Protein AF-A0A973TX68-F1 (afdb_monomer)

pLDDT: mean 76.94, std 16.81, range [34.56, 96.25]

Solvent-accessible surface area (backbone atoms only — not comparable to full-atom values): 10229 Å² total; per-residue (Å²): 100,70,61,62,31,68,53,89,69,69,95,48,69,72,58,54,52,56,21,46,56,41,14,56,56,36,42,77,72,71,40,61,68,47,32,47,49,31,21,48,56,23,49,78,66,71,42,65,46,57,64,20,24,42,49,36,21,73,63,14,55,87,31,50,88,48,46,70,61,36,53,55,43,54,73,47,87,83,63,31,48,41,25,19,48,14,42,24,51,28,71,65,47,57,66,57,32,55,54,28,50,55,55,44,41,76,55,46,24,72,50,76,73,52,57,58,54,45,63,72,42,47,80,74,38,59,88,48,45,68,63,50,49,47,60,58,73,40,94,62,77,63,52,52,74,62,88,71,100,59,61,68,68,51,40,53,52,35,29,54,51,50,52,52,51,44,47,73,71,73,44,82,83,72,70,81,77,76,82,79,83,127

Structure (mmCIF, N/CA/C/O backbone):
data_AF-A0A973TX68-F1
#
_entry.id   AF-A0A973TX68-F1
#
loop_
_atom_site.group_PDB
_atom_site.id
_atom_site.type_symbol
_atom_site.label_atom_id
_atom_site.label_alt_id
_atom_site.label_comp_id
_atom_site.label_asym_id
_atom_site.label_entity_id
_atom_site.label_seq_id
_atom_site.pdbx_PDB_ins_code
_atom_site.Cartn_x
_atom_site.Cartn_y
_atom_site.Cartn_z
_atom_site.occupancy
_atom_site.B_iso_or_equiv
_atom_site.auth_seq_id
_atom_site.auth_comp_id
_atom_site.auth_asym_id
_atom_site.auth_atom_id
_atom_site.pdbx_PDB_model_num
ATOM 1 N N . LEU A 1 1 ? 4.059 -6.526 -24.877 1.00 54.56 1 LEU A N 1
ATOM 2 C CA . LEU A 1 1 ? 3.862 -6.405 -23.410 1.00 54.56 1 LEU A CA 1
ATOM 3 C C . LEU A 1 1 ? 5.184 -6.531 -22.665 1.00 54.56 1 LEU A C 1
ATOM 5 O O . LEU A 1 1 ? 5.583 -5.553 -22.052 1.00 54.56 1 LEU A O 1
ATOM 9 N N . ARG A 1 2 ? 5.891 -7.667 -22.776 1.00 53.38 2 ARG A N 1
ATOM 10 C CA . ARG A 1 2 ? 7.243 -7.832 -22.212 1.00 53.38 2 ARG A CA 1
ATOM 11 C C . ARG A 1 2 ? 8.227 -6.770 -22.721 1.00 53.38 2 ARG A C 1
ATOM 13 O O . ARG A 1 2 ? 8.831 -6.100 -21.897 1.00 53.38 2 ARG A O 1
ATOM 20 N N . ASP A 1 3 ? 8.270 -6.522 -24.032 1.00 62.97 3 ASP A N 1
ATOM 21 C CA . ASP A 1 3 ? 9.142 -5.482 -24.602 1.00 62.97 3 ASP A CA 1
ATOM 22 C C . ASP A 1 3 ? 8.866 -4.103 -23.993 1.00 62.97 3 ASP A C 1
ATOM 24 O O . ASP A 1 3 ? 9.766 -3.528 -23.398 1.00 62.97 3 ASP A O 1
ATOM 28 N N . LEU A 1 4 ? 7.607 -3.647 -23.979 1.00 61.09 4 LEU A N 1
ATOM 29 C CA . LEU A 1 4 ? 7.215 -2.376 -23.348 1.00 61.09 4 LEU A CA 1
ATOM 30 C C . LEU A 1 4 ? 7.669 -2.266 -21.882 1.00 61.09 4 LEU A C 1
ATOM 32 O O . LEU A 1 4 ? 8.173 -1.225 -21.483 1.00 61.09 4 LEU A O 1
ATOM 36 N N . ALA A 1 5 ? 7.542 -3.328 -21.082 1.00 57.88 5 ALA A N 1
ATOM 37 C CA . ALA A 1 5 ? 7.978 -3.307 -19.684 1.00 57.88 5 ALA A CA 1
ATOM 38 C C . ALA A 1 5 ? 9.513 -3.279 -19.527 1.00 57.88 5 ALA A C 1
ATOM 40 O O . ALA A 1 5 ? 10.017 -2.716 -18.558 1.00 57.88 5 ALA A O 1
ATOM 41 N N . THR A 1 6 ? 10.264 -3.844 -20.477 1.00 56.56 6 THR A N 1
ATOM 42 C CA . THR A 1 6 ? 11.731 -4.000 -20.390 1.00 56.56 6 THR A CA 1
ATOM 43 C C . THR A 1 6 ? 12.549 -2.961 -21.155 1.00 56.56 6 THR A C 1
ATOM 45 O O . THR A 1 6 ? 13.738 -2.813 -20.879 1.00 56.56 6 THR A O 1
ATOM 48 N N . THR A 1 7 ? 11.961 -2.261 -22.124 1.00 58.91 7 THR A N 1
ATOM 49 C CA . THR A 1 7 ? 12.674 -1.254 -22.914 1.00 58.91 7 THR A CA 1
ATOM 50 C C . THR A 1 7 ? 12.833 0.020 -22.094 1.00 58.91 7 THR A C 1
ATOM 52 O O . THR A 1 7 ? 11.828 0.605 -21.704 1.00 58.91 7 THR A O 1
ATOM 55 N N . ALA A 1 8 ? 14.076 0.465 -21.876 1.00 54.19 8 ALA A N 1
ATOM 56 C CA . ALA A 1 8 ? 14.383 1.776 -21.308 1.00 54.19 8 ALA A CA 1
ATOM 57 C C . ALA A 1 8 ? 13.782 2.867 -22.207 1.00 54.19 8 ALA A C 1
ATOM 59 O O . ALA A 1 8 ? 14.350 3.243 -23.232 1.00 54.19 8 ALA A O 1
ATOM 60 N N . ALA A 1 9 ? 12.576 3.307 -21.873 1.00 52.66 9 ALA A N 1
ATOM 61 C CA . ALA A 1 9 ? 11.978 4.469 -22.493 1.00 52.66 9 ALA A CA 1
ATOM 62 C C . ALA A 1 9 ? 12.654 5.709 -21.912 1.00 52.66 9 ALA A C 1
ATOM 64 O O . ALA A 1 9 ? 12.890 5.764 -20.707 1.00 52.66 9 ALA A O 1
ATOM 65 N N . GLY A 1 10 ? 12.958 6.692 -22.761 1.00 54.78 10 GLY A N 1
ATOM 66 C CA . GLY A 1 10 ? 13.333 8.022 -22.280 1.00 54.78 10 GLY A CA 1
ATOM 67 C C . GLY A 1 10 ? 12.255 8.599 -21.356 1.00 54.78 10 GLY A C 1
ATOM 68 O O . GLY A 1 10 ? 11.146 8.066 -21.300 1.00 54.78 10 GLY A O 1
ATOM 69 N N . ASP A 1 11 ? 12.588 9.694 -20.670 1.00 56.50 11 ASP A N 1
ATOM 70 C CA . ASP A 1 11 ? 11.821 10.350 -19.590 1.00 56.50 11 ASP A CA 1
ATOM 71 C C . ASP A 1 11 ? 10.398 10.847 -19.951 1.00 56.50 11 ASP A C 1
ATOM 73 O O . ASP A 1 11 ? 9.852 11.725 -19.281 1.00 56.50 11 ASP A O 1
ATOM 77 N N . ASP A 1 12 ? 9.767 10.330 -21.006 1.00 67.88 12 ASP A N 1
ATOM 78 C CA . ASP A 1 12 ? 8.389 10.630 -21.365 1.00 67.88 12 ASP A CA 1
ATOM 79 C C . ASP A 1 12 ? 7.404 10.107 -20.291 1.00 67.88 12 ASP A C 1
ATOM 81 O O . ASP A 1 12 ? 7.239 8.889 -20.123 1.00 67.88 12 ASP A O 1
ATOM 85 N N . PRO A 1 13 ? 6.681 11.002 -19.586 1.00 62.56 13 PRO A N 1
ATOM 86 C CA . PRO A 1 13 ? 5.788 10.621 -18.493 1.00 62.56 13 PRO A CA 1
ATOM 87 C C . PRO A 1 13 ? 4.628 9.711 -18.914 1.00 62.56 13 PRO A C 1
ATOM 89 O O . PRO A 1 13 ? 4.132 8.937 -18.090 1.00 62.56 13 PRO A O 1
ATOM 92 N N . ALA A 1 14 ? 4.171 9.801 -20.169 1.00 70.19 14 ALA A N 1
ATOM 93 C CA . ALA A 1 14 ? 3.104 8.941 -20.683 1.00 70.19 14 ALA A CA 1
ATOM 94 C C . ALA A 1 14 ? 3.590 7.493 -20.844 1.00 70.19 14 ALA A C 1
ATOM 96 O O . ALA A 1 14 ? 2.863 6.546 -20.528 1.00 70.19 14 ALA A O 1
ATOM 97 N N . THR A 1 15 ? 4.845 7.324 -21.256 1.00 80.62 15 THR A N 1
ATOM 98 C CA . THR A 1 15 ? 5.459 6.008 -21.411 1.00 80.62 15 THR A CA 1
ATOM 99 C C . THR A 1 15 ? 5.694 5.322 -20.061 1.00 80.62 15 THR A C 1
ATOM 101 O O . THR A 1 15 ? 5.431 4.126 -19.944 1.00 80.62 15 THR A O 1
ATOM 104 N N . ILE A 1 16 ? 6.078 6.056 -19.010 1.00 78.88 16 ILE A N 1
ATOM 105 C CA . ILE A 1 16 ? 6.261 5.484 -17.659 1.00 78.88 16 ILE A CA 1
ATOM 106 C C . ILE A 1 16 ? 4.952 4.885 -17.121 1.00 78.88 16 ILE A C 1
ATOM 108 O O . ILE A 1 16 ? 4.941 3.746 -16.653 1.00 78.88 16 ILE A O 1
ATOM 112 N N . ARG A 1 17 ? 3.824 5.595 -17.256 1.00 81.62 17 ARG A N 1
ATOM 113 C CA . ARG A 1 17 ? 2.516 5.087 -16.810 1.00 81.62 17 ARG A CA 1
ATOM 114 C C . ARG A 1 17 ? 2.116 3.801 -17.538 1.00 81.62 17 ARG A C 1
ATOM 116 O O . ARG A 1 17 ? 1.716 2.829 -16.902 1.00 81.62 17 ARG A O 1
ATOM 123 N N . LEU A 1 18 ? 2.283 3.767 -18.862 1.00 84.94 18 LEU A N 1
ATOM 124 C CA . LEU A 1 18 ? 2.007 2.570 -19.664 1.00 84.94 18 LEU A CA 1
ATOM 125 C C . LEU A 1 18 ? 2.884 1.379 -19.249 1.00 84.94 18 LEU A C 1
ATOM 127 O O . LEU A 1 18 ? 2.423 0.236 -19.287 1.00 84.94 18 LEU A O 1
ATOM 131 N N . ARG A 1 19 ? 4.131 1.628 -18.830 1.00 83.75 19 ARG A N 1
ATOM 132 C CA . ARG A 1 19 ? 5.031 0.582 -18.321 1.00 83.75 19 ARG A CA 1
ATOM 133 C C . ARG A 1 19 ? 4.570 0.035 -16.977 1.00 83.75 19 ARG A C 1
ATOM 135 O O . ARG A 1 19 ? 4.579 -1.182 -16.818 1.00 83.75 19 ARG A O 1
ATOM 142 N N . LEU A 1 20 ? 4.115 0.885 -16.057 1.00 88.12 20 LEU A N 1
ATOM 143 C CA . LEU A 1 20 ? 3.557 0.444 -14.773 1.00 88.12 20 LEU A CA 1
ATOM 144 C C . LEU A 1 20 ? 2.289 -0.402 -14.971 1.00 88.12 20 LEU A C 1
ATOM 146 O O . LEU A 1 20 ? 2.160 -1.471 -14.373 1.00 88.12 20 LEU A O 1
ATOM 150 N N . ASP A 1 21 ? 1.396 -0.001 -15.877 1.00 89.06 21 ASP A N 1
ATOM 151 C CA . ASP A 1 21 ? 0.193 -0.782 -16.189 1.00 89.06 21 ASP A CA 1
ATOM 152 C C . ASP A 1 21 ? 0.532 -2.128 -16.851 1.00 89.06 21 ASP A C 1
ATOM 154 O O . ASP A 1 21 ? -0.009 -3.172 -16.475 1.00 89.06 21 ASP A O 1
ATOM 158 N N . ALA A 1 22 ? 1.483 -2.145 -17.791 1.00 87.81 22 ALA A N 1
ATOM 159 C CA . ALA A 1 22 ? 1.971 -3.384 -18.395 1.00 87.81 22 ALA A CA 1
ATOM 160 C C . ALA A 1 22 ? 2.646 -4.301 -17.360 1.00 87.81 22 ALA A C 1
ATOM 162 O O . ALA A 1 22 ? 2.424 -5.513 -17.372 1.00 87.81 22 ALA A O 1
ATOM 163 N N . ALA A 1 23 ? 3.428 -3.733 -16.442 1.00 90.44 23 ALA A N 1
ATOM 164 C CA . ALA A 1 23 ? 4.046 -4.454 -15.340 1.00 90.44 23 ALA A CA 1
ATOM 165 C C . ALA A 1 23 ? 3.004 -5.088 -14.409 1.00 90.44 23 ALA A C 1
ATOM 167 O O . ALA A 1 23 ? 3.127 -6.265 -14.083 1.00 90.44 23 ALA A O 1
ATOM 168 N N . ARG A 1 24 ? 1.928 -4.376 -14.050 1.00 91.81 24 ARG A N 1
ATOM 169 C CA . ARG A 1 24 ? 0.823 -4.942 -13.251 1.00 91.81 24 ARG A CA 1
ATOM 170 C C . ARG A 1 24 ? 0.201 -6.174 -13.922 1.00 91.81 24 ARG A C 1
ATOM 172 O O . ARG A 1 24 ? -0.126 -7.148 -13.245 1.00 91.81 24 ARG A O 1
ATOM 179 N N . LEU A 1 25 ? 0.052 -6.162 -15.248 1.00 91.69 25 LEU A N 1
ATOM 180 C CA . LEU A 1 25 ? -0.447 -7.323 -15.996 1.00 91.69 25 LEU A CA 1
ATOM 181 C C . LEU A 1 25 ? 0.543 -8.493 -15.983 1.00 91.69 25 LEU A C 1
ATOM 183 O O . LEU A 1 25 ? 0.129 -9.641 -15.840 1.00 91.69 25 LEU A O 1
ATOM 187 N N . LEU A 1 26 ? 1.839 -8.206 -16.109 1.00 89.69 26 LEU A N 1
ATOM 188 C CA . LEU A 1 26 ? 2.895 -9.218 -16.059 1.00 89.69 26 LEU A CA 1
ATOM 189 C C . LEU A 1 26 ? 3.028 -9.850 -14.668 1.00 89.69 26 LEU A C 1
ATOM 191 O O . LEU A 1 26 ? 3.171 -11.068 -14.580 1.00 89.69 26 LEU A O 1
ATOM 195 N N . LEU A 1 27 ? 2.857 -9.067 -13.600 1.00 92.56 27 LEU A N 1
ATOM 196 C CA . LEU A 1 27 ? 2.813 -9.578 -12.229 1.00 92.56 27 LEU A CA 1
ATOM 197 C C . LEU A 1 27 ? 1.698 -10.612 -12.050 1.00 92.56 27 LEU A C 1
ATOM 199 O O . LEU A 1 27 ? 1.925 -11.689 -11.508 1.00 92.56 27 LEU A O 1
ATOM 203 N N . ARG A 1 28 ? 0.498 -10.332 -12.579 1.00 90.75 28 ARG A N 1
ATOM 204 C CA . ARG A 1 28 ? -0.627 -11.287 -12.560 1.00 90.75 28 ARG A CA 1
ATOM 205 C C . ARG A 1 28 ? -0.345 -12.560 -13.360 1.00 90.75 28 ARG A C 1
ATOM 207 O O . ARG A 1 28 ? -0.938 -13.594 -13.078 1.00 90.75 28 ARG A O 1
ATOM 214 N N . ALA A 1 29 ? 0.544 -12.483 -14.347 1.00 89.62 29 ALA A N 1
ATOM 215 C CA . ALA A 1 29 ? 1.017 -13.629 -15.115 1.00 89.62 29 ALA A CA 1
ATOM 216 C C . ALA A 1 29 ? 2.198 -14.367 -14.445 1.00 89.62 29 ALA A C 1
ATOM 218 O O . ALA A 1 29 ? 2.686 -15.347 -15.004 1.00 89.62 29 ALA A O 1
ATOM 219 N N . GLY A 1 30 ? 2.648 -13.918 -13.266 1.00 89.75 30 GLY A N 1
ATOM 220 C CA . GLY A 1 30 ? 3.729 -14.527 -12.486 1.00 89.75 30 GLY A CA 1
ATOM 221 C C . GLY A 1 30 ? 5.135 -13.990 -12.781 1.00 89.75 30 GLY A C 1
ATOM 222 O O . GLY A 1 30 ? 6.102 -14.535 -12.259 1.00 89.75 30 GLY A O 1
ATOM 223 N N . ASP A 1 31 ? 5.278 -12.945 -13.604 1.00 91.38 31 ASP A N 1
ATOM 224 C CA . ASP A 1 31 ? 6.571 -12.293 -13.859 1.00 91.38 31 ASP A CA 1
ATOM 225 C C . ASP A 1 31 ? 6.816 -11.206 -12.807 1.00 91.38 31 ASP A C 1
ATOM 227 O O . ASP A 1 31 ? 6.072 -10.230 -12.725 1.00 91.38 31 ASP A O 1
ATOM 231 N N . VAL A 1 32 ? 7.856 -11.391 -11.998 1.00 92.00 32 VAL A N 1
ATOM 232 C CA . VAL A 1 32 ? 8.210 -10.495 -10.888 1.00 92.00 32 VAL A CA 1
ATOM 233 C C . VAL A 1 32 ? 9.306 -9.498 -11.282 1.00 92.00 32 VAL A C 1
ATOM 235 O O . VAL A 1 32 ? 9.319 -8.360 -10.810 1.00 92.00 32 VAL A O 1
ATOM 238 N N . ASP A 1 33 ? 10.184 -9.874 -12.212 1.00 90.38 33 ASP A N 1
ATOM 239 C CA . ASP A 1 33 ? 11.350 -9.072 -12.587 1.00 90.38 33 ASP A CA 1
ATOM 240 C C . ASP A 1 33 ? 10.974 -7.831 -13.399 1.00 90.38 33 ASP A C 1
ATOM 242 O O . ASP A 1 33 ? 11.632 -6.790 -13.301 1.00 90.38 33 ASP A O 1
ATOM 246 N N . ALA A 1 34 ? 9.955 -7.937 -14.255 1.00 88.62 34 ALA A N 1
ATOM 247 C CA . ALA A 1 34 ? 9.467 -6.799 -15.030 1.00 88.62 34 ALA A CA 1
ATOM 248 C C . ALA A 1 34 ? 8.798 -5.729 -14.136 1.00 88.62 34 ALA A C 1
ATOM 250 O O . ALA A 1 34 ? 9.150 -4.555 -14.275 1.00 88.62 34 ALA A O 1
ATOM 251 N N . PRO A 1 35 ? 7.912 -6.088 -13.185 1.00 92.44 35 PRO A N 1
ATOM 252 C CA . PRO A 1 35 ? 7.391 -5.159 -12.183 1.00 92.44 35 PRO A CA 1
ATOM 253 C C . PRO A 1 35 ? 8.437 -4.441 -11.343 1.00 92.44 35 PRO A C 1
ATOM 255 O O . PRO A 1 35 ? 8.362 -3.220 -11.219 1.00 92.44 35 PRO A O 1
ATOM 258 N N . VAL A 1 36 ? 9.425 -5.164 -10.805 1.00 93.69 36 VAL A N 1
ATOM 259 C CA . VAL A 1 36 ? 10.474 -4.551 -9.973 1.00 93.69 36 VAL A CA 1
ATOM 260 C C . VAL A 1 36 ? 11.259 -3.513 -10.772 1.00 93.69 36 VAL A C 1
ATOM 262 O O . VAL A 1 36 ? 11.509 -2.417 -10.275 1.00 93.69 36 VAL A O 1
ATOM 265 N N . ARG A 1 37 ? 11.597 -3.818 -12.031 1.00 90.44 37 ARG A N 1
ATOM 266 C CA . ARG A 1 37 ? 12.290 -2.872 -12.917 1.00 90.44 37 ARG A CA 1
ATOM 267 C C . ARG A 1 37 ? 11.440 -1.651 -13.254 1.00 90.44 37 ARG A C 1
ATOM 269 O O . ARG A 1 37 ? 11.931 -0.537 -13.156 1.00 90.44 37 ARG A O 1
ATOM 276 N N . ALA A 1 38 ? 10.169 -1.844 -13.602 1.00 90.25 38 ALA A N 1
ATOM 277 C CA . ALA A 1 38 ? 9.279 -0.727 -13.914 1.00 90.25 38 ALA A CA 1
ATOM 278 C C . ALA A 1 38 ? 9.071 0.204 -12.706 1.00 90.25 38 ALA A C 1
ATOM 280 O O . ALA A 1 38 ? 9.063 1.423 -12.868 1.00 90.25 38 ALA A O 1
ATOM 281 N N . ALA A 1 39 ? 8.941 -0.360 -11.501 1.00 92.00 39 ALA A N 1
ATOM 282 C CA . ALA A 1 39 ? 8.862 0.419 -10.270 1.00 92.00 39 ALA A CA 1
ATOM 283 C C . ALA A 1 39 ? 10.174 1.172 -9.991 1.00 92.00 39 ALA A C 1
ATOM 285 O O . ALA A 1 39 ? 10.125 2.351 -9.657 1.00 92.00 39 ALA A O 1
ATOM 286 N N . ALA A 1 40 ? 11.337 0.536 -10.180 1.00 91.12 40 ALA A N 1
ATOM 287 C CA . ALA A 1 40 ? 12.637 1.195 -10.035 1.00 91.12 40 ALA A CA 1
ATOM 288 C C . ALA A 1 40 ? 12.777 2.407 -10.970 1.00 91.12 40 ALA A C 1
ATOM 290 O O . ALA A 1 40 ? 13.073 3.499 -10.496 1.00 91.12 40 ALA A O 1
ATOM 291 N N . ASP A 1 41 ? 12.488 2.230 -12.264 1.00 88.44 41 ASP A N 1
ATOM 292 C CA . ASP A 1 41 ? 12.573 3.292 -13.277 1.00 88.44 41 ASP A CA 1
ATOM 293 C C . ASP A 1 41 ? 11.676 4.497 -12.910 1.00 88.44 41 ASP A C 1
ATOM 295 O O . ASP A 1 41 ? 12.063 5.661 -13.043 1.00 88.44 41 ASP A O 1
ATOM 299 N N . ALA A 1 42 ? 10.457 4.232 -12.429 1.00 89.25 42 ALA A N 1
ATOM 300 C CA . ALA A 1 42 ? 9.507 5.271 -12.034 1.00 89.25 42 ALA A CA 1
ATOM 301 C C . ALA A 1 42 ? 9.942 6.018 -10.756 1.00 89.25 42 ALA A C 1
ATOM 303 O O . ALA A 1 42 ? 9.839 7.245 -10.687 1.00 89.25 42 ALA A O 1
ATOM 304 N N . LEU A 1 43 ? 10.485 5.295 -9.769 1.00 88.75 43 LEU A N 1
ATOM 305 C CA . LEU A 1 43 ? 11.047 5.890 -8.553 1.00 88.75 43 LEU A CA 1
ATOM 306 C C . LEU A 1 43 ? 12.273 6.759 -8.869 1.00 88.75 43 LEU A C 1
ATOM 308 O O . LEU A 1 43 ? 12.332 7.902 -8.422 1.00 88.75 43 LEU A O 1
ATOM 312 N N . ASP A 1 44 ? 13.201 6.260 -9.690 1.00 88.62 44 ASP A N 1
ATOM 313 C CA . ASP A 1 44 ? 14.440 6.964 -10.056 1.00 88.62 44 ASP A CA 1
ATOM 314 C C . ASP A 1 44 ? 14.171 8.239 -10.879 1.00 88.62 44 ASP A C 1
ATOM 316 O O . ASP A 1 44 ? 14.910 9.217 -10.781 1.00 88.62 44 ASP A O 1
ATOM 320 N N . SER A 1 45 ? 13.083 8.264 -11.653 1.00 84.62 45 SER A N 1
ATOM 321 C CA . SER A 1 45 ? 12.653 9.447 -12.415 1.00 84.62 45 SER A CA 1
ATOM 322 C C . SER A 1 45 ? 11.769 10.418 -11.618 1.00 84.62 45 SER A C 1
ATOM 324 O O . SER A 1 45 ? 11.388 11.468 -12.144 1.00 84.62 45 SER A O 1
ATOM 326 N N . ALA A 1 46 ? 11.420 10.090 -10.366 1.00 85.50 46 ALA A N 1
ATOM 327 C CA . ALA A 1 46 ? 10.455 10.828 -9.546 1.00 85.50 46 ALA A CA 1
ATOM 328 C C . ALA A 1 46 ? 9.111 11.078 -10.273 1.00 85.50 46 ALA A C 1
ATOM 330 O O . ALA A 1 46 ? 8.481 12.137 -10.144 1.00 85.50 46 ALA A O 1
ATOM 331 N N . ARG A 1 47 ? 8.661 10.106 -11.079 1.00 83.56 47 ARG A N 1
ATOM 332 C CA . ARG A 1 47 ? 7.400 10.157 -11.837 1.00 83.56 47 ARG A CA 1
ATOM 333 C C . ARG A 1 47 ? 6.496 9.010 -11.431 1.00 83.56 47 ARG A C 1
ATOM 335 O O . ARG A 1 47 ? 6.939 7.876 -11.333 1.00 83.56 47 ARG A O 1
ATOM 342 N N . HIS A 1 48 ? 5.205 9.307 -11.255 1.00 86.12 48 HIS A N 1
ATOM 343 C CA . HIS A 1 48 ? 4.204 8.313 -10.836 1.00 86.12 48 HIS A CA 1
ATOM 344 C C . HIS A 1 48 ? 4.660 7.534 -9.588 1.00 86.12 48 HIS A C 1
ATOM 346 O O . HIS A 1 48 ? 4.475 6.324 -9.492 1.00 86.12 48 HIS A O 1
ATOM 352 N N . VAL A 1 49 ? 5.293 8.240 -8.640 1.00 88.56 49 VAL A N 1
ATOM 353 C CA . VAL A 1 49 ? 5.929 7.653 -7.448 1.00 88.56 49 VAL A CA 1
ATOM 354 C C . VAL A 1 49 ? 4.949 6.838 -6.603 1.00 88.56 49 VAL A C 1
ATOM 356 O O . VAL A 1 49 ? 5.313 5.777 -6.106 1.00 88.56 49 VAL A O 1
ATOM 359 N N . THR A 1 50 ? 3.691 7.275 -6.520 1.00 88.81 50 THR A N 1
ATOM 360 C CA . THR A 1 50 ? 2.602 6.565 -5.838 1.00 88.81 50 THR A CA 1
ATOM 361 C C . THR A 1 50 ? 2.312 5.221 -6.508 1.00 88.81 50 THR A C 1
ATOM 363 O O . THR A 1 50 ? 2.376 4.185 -5.851 1.00 88.81 50 THR A O 1
ATOM 366 N N . ASP A 1 51 ? 2.088 5.209 -7.829 1.00 90.38 51 ASP A N 1
ATOM 367 C CA . ASP A 1 51 ? 1.842 3.979 -8.597 1.00 90.38 51 ASP A CA 1
ATOM 368 C C . ASP A 1 51 ? 3.037 3.012 -8.528 1.00 90.38 51 ASP A C 1
ATOM 370 O O . ASP A 1 51 ? 2.862 1.792 -8.479 1.00 90.38 51 ASP A O 1
ATOM 374 N N . ALA A 1 52 ? 4.259 3.551 -8.525 1.00 92.19 52 ALA A N 1
ATOM 375 C CA . ALA A 1 52 ? 5.488 2.775 -8.420 1.00 92.19 52 ALA A CA 1
ATOM 376 C C . ALA A 1 52 ? 5.650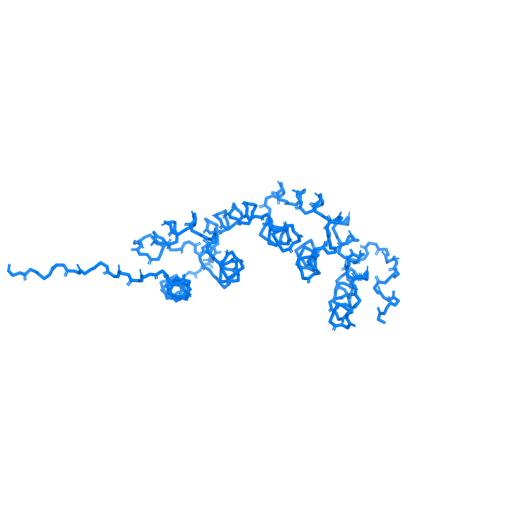 2.134 -7.033 1.00 92.19 52 ALA A C 1
ATOM 378 O O . ALA A 1 52 ? 5.992 0.953 -6.938 1.00 92.19 52 ALA A O 1
ATOM 379 N N . ALA A 1 53 ? 5.363 2.884 -5.965 1.00 93.56 53 ALA A N 1
ATOM 380 C CA . ALA A 1 53 ? 5.358 2.369 -4.601 1.00 93.56 53 ALA A CA 1
ATOM 381 C C . ALA A 1 53 ? 4.290 1.281 -4.422 1.00 93.56 53 ALA A C 1
ATOM 383 O O . ALA A 1 53 ? 4.596 0.194 -3.935 1.00 93.56 53 ALA A O 1
ATOM 384 N N . GLU A 1 54 ? 3.066 1.514 -4.899 1.00 93.12 54 GLU A N 1
ATOM 385 C CA . GLU A 1 54 ? 2.006 0.501 -4.888 1.00 93.12 54 GLU A CA 1
ATOM 386 C C . GLU A 1 54 ? 2.426 -0.774 -5.623 1.00 93.12 54 GLU A C 1
ATOM 388 O O . GLU A 1 54 ? 2.250 -1.875 -5.100 1.00 93.12 54 GLU A O 1
ATOM 393 N N . LEU A 1 55 ? 3.018 -0.643 -6.816 1.00 94.44 55 LEU A N 1
ATOM 394 C CA . LEU A 1 55 ? 3.510 -1.786 -7.582 1.00 94.44 55 LEU A CA 1
ATOM 395 C C . LEU A 1 55 ? 4.590 -2.560 -6.814 1.00 94.44 55 LEU A C 1
ATOM 397 O O . LEU A 1 55 ? 4.536 -3.788 -6.782 1.00 94.44 55 LEU A O 1
ATOM 401 N N . ALA A 1 56 ? 5.530 -1.869 -6.164 1.00 95.19 56 ALA A N 1
ATOM 402 C CA . ALA A 1 56 ? 6.538 -2.503 -5.316 1.00 95.19 56 ALA A CA 1
ATOM 403 C C . ALA A 1 56 ? 5.896 -3.274 -4.147 1.00 95.19 56 ALA A C 1
ATOM 405 O O . ALA A 1 56 ? 6.272 -4.413 -3.877 1.00 95.19 56 ALA A O 1
ATOM 406 N N . GLY A 1 57 ? 4.876 -2.697 -3.507 1.00 94.38 57 GLY A N 1
ATOM 407 C CA . GLY A 1 57 ? 4.109 -3.366 -2.457 1.00 94.38 57 GLY A CA 1
ATOM 408 C C . GLY A 1 57 ? 3.353 -4.603 -2.954 1.00 94.38 57 GLY A C 1
ATOM 409 O O . GLY A 1 57 ? 3.350 -5.623 -2.274 1.00 94.38 57 GLY A O 1
ATOM 410 N N . LEU A 1 58 ? 2.752 -4.541 -4.147 1.00 94.94 58 LEU A N 1
ATOM 411 C CA . LEU A 1 58 ? 2.058 -5.678 -4.770 1.00 94.94 58 LEU A CA 1
ATOM 412 C C . LEU A 1 58 ? 3.008 -6.819 -5.142 1.00 94.94 58 LEU A C 1
ATOM 414 O O . LEU A 1 58 ? 2.612 -7.982 -5.111 1.00 94.94 58 LEU A O 1
ATOM 418 N N . VAL A 1 59 ? 4.248 -6.494 -5.510 1.00 95.75 59 VAL A N 1
ATOM 419 C CA . VAL A 1 59 ? 5.298 -7.494 -5.720 1.00 95.75 59 VAL A CA 1
ATOM 420 C C . VAL A 1 59 ? 5.669 -8.183 -4.402 1.00 95.75 59 VAL A C 1
ATOM 422 O O . VAL A 1 59 ? 5.897 -9.394 -4.390 1.00 95.75 59 VAL A O 1
ATOM 425 N N . GLY A 1 60 ? 5.723 -7.432 -3.299 1.00 93.19 60 GLY A N 1
ATOM 426 C CA . GLY A 1 60 ? 6.056 -7.951 -1.973 1.00 93.19 60 GLY A CA 1
ATOM 427 C C . GLY A 1 60 ? 7.565 -8.184 -1.788 1.00 93.19 60 GLY A C 1
ATOM 428 O O . GLY A 1 60 ? 8.368 -7.429 -2.340 1.00 93.19 60 GLY A O 1
ATOM 429 N N . PRO A 1 61 ? 8.000 -9.222 -1.045 1.00 95.50 61 PRO A N 1
ATOM 430 C CA . PRO A 1 61 ? 9.407 -9.423 -0.672 1.00 95.50 61 PRO A CA 1
ATOM 431 C C . PRO A 1 61 ? 10.450 -9.341 -1.806 1.00 95.50 61 PRO A C 1
ATOM 433 O O . PRO A 1 61 ? 11.536 -8.808 -1.568 1.00 95.50 61 PRO A O 1
ATOM 436 N N . PRO A 1 62 ? 10.178 -9.788 -3.051 1.00 95.00 62 PRO A N 1
ATOM 437 C CA . PRO A 1 62 ? 11.121 -9.624 -4.162 1.00 95.00 62 PRO A CA 1
ATOM 438 C C . PRO A 1 62 ? 11.469 -8.165 -4.504 1.00 95.00 62 PRO A C 1
ATOM 440 O O . PRO A 1 62 ? 12.517 -7.911 -5.094 1.00 95.00 62 PRO A O 1
ATOM 443 N N . ALA A 1 63 ? 10.638 -7.195 -4.113 1.00 95.00 63 ALA A N 1
ATOM 444 C CA . ALA A 1 63 ? 10.908 -5.769 -4.281 1.00 95.00 63 ALA A CA 1
ATOM 445 C C . ALA A 1 63 ? 11.795 -5.172 -3.167 1.00 95.00 63 ALA A C 1
ATOM 447 O O . ALA A 1 63 ? 12.005 -3.960 -3.145 1.00 95.00 63 ALA A O 1
ATOM 448 N N . ALA A 1 64 ? 12.383 -5.992 -2.284 1.00 96.19 64 ALA A N 1
ATOM 449 C CA . ALA A 1 64 ? 13.329 -5.555 -1.248 1.00 96.19 64 ALA A CA 1
ATOM 450 C C . ALA A 1 64 ? 14.438 -4.592 -1.733 1.00 96.19 64 ALA A C 1
ATOM 452 O O . ALA A 1 64 ? 14.747 -3.645 -1.005 1.00 96.19 64 ALA A O 1
ATOM 453 N N . PRO A 1 65 ? 15.005 -4.724 -2.954 1.00 96.25 65 PRO A N 1
ATOM 454 C CA . PRO A 1 65 ? 15.987 -3.762 -3.464 1.00 96.25 65 PRO A CA 1
ATOM 455 C C . PRO A 1 65 ? 15.472 -2.316 -3.609 1.00 96.25 65 PRO A C 1
ATOM 457 O O . PRO A 1 65 ? 16.277 -1.393 -3.734 1.00 96.25 65 PRO A O 1
ATOM 460 N N . LEU A 1 66 ? 14.151 -2.098 -3.605 1.00 95.12 66 LEU A N 1
ATOM 461 C CA . LEU A 1 66 ? 13.525 -0.776 -3.723 1.00 95.12 66 LEU A CA 1
ATOM 462 C C . LEU A 1 66 ? 13.330 -0.077 -2.371 1.00 95.12 66 LEU A C 1
ATOM 464 O O . LEU A 1 66 ? 13.072 1.123 -2.348 1.00 95.12 66 LEU A O 1
ATOM 468 N N . VAL A 1 67 ? 13.499 -0.779 -1.245 1.00 95.12 67 VAL A N 1
ATOM 469 C CA . VAL A 1 67 ? 13.254 -0.235 0.105 1.00 95.12 67 VAL A CA 1
ATOM 470 C C . VAL A 1 67 ? 14.016 1.066 0.393 1.00 95.12 67 VAL A C 1
ATOM 472 O O . VAL A 1 67 ? 13.394 1.979 0.935 1.00 95.12 67 VAL A O 1
ATOM 475 N N . PRO A 1 68 ? 15.306 1.230 0.025 1.00 94.12 68 PRO A N 1
ATOM 476 C CA . PRO A 1 68 ? 15.998 2.504 0.229 1.00 94.12 68 PRO A CA 1
ATOM 477 C C . PRO A 1 68 ? 15.297 3.685 -0.460 1.00 94.12 68 PRO A C 1
ATOM 479 O O . PRO A 1 68 ? 15.072 4.708 0.178 1.00 94.12 68 PRO A O 1
ATOM 482 N N . ARG A 1 69 ? 14.850 3.503 -1.710 1.00 91.75 69 ARG A N 1
ATOM 483 C CA . ARG A 1 69 ? 14.114 4.522 -2.481 1.00 91.75 69 ARG A CA 1
ATOM 484 C C . ARG A 1 69 ? 12.759 4.833 -1.853 1.00 91.75 69 ARG A C 1
ATOM 486 O O . ARG A 1 69 ? 12.370 5.987 -1.737 1.00 91.75 69 ARG A O 1
ATOM 493 N N . LEU A 1 70 ? 12.044 3.803 -1.393 1.00 92.06 70 LEU A N 1
ATOM 494 C CA . LEU A 1 70 ? 10.771 3.987 -0.692 1.00 92.06 70 LEU A CA 1
ATOM 495 C C . LEU A 1 70 ? 10.953 4.778 0.613 1.00 92.06 70 LEU A C 1
ATOM 497 O O . LEU A 1 70 ? 10.099 5.587 0.957 1.00 92.06 70 LEU A O 1
ATOM 501 N N . ARG A 1 71 ? 12.070 4.589 1.329 1.00 92.31 71 ARG A N 1
ATOM 502 C CA . ARG A 1 71 ? 12.381 5.369 2.538 1.00 92.31 71 ARG A CA 1
ATOM 503 C C . ARG A 1 71 ? 12.708 6.827 2.231 1.00 92.31 71 ARG A C 1
ATOM 505 O O . ARG A 1 71 ? 12.334 7.688 3.019 1.00 92.31 71 ARG A O 1
ATOM 512 N N . GLU A 1 72 ? 13.356 7.111 1.106 1.00 89.75 72 GLU A N 1
ATOM 513 C CA . GLU A 1 72 ? 13.575 8.490 0.651 1.00 89.75 72 GLU A CA 1
ATOM 514 C C . GLU A 1 72 ? 12.242 9.205 0.394 1.00 89.75 72 GLU A C 1
ATOM 516 O O . GLU A 1 72 ? 12.069 10.340 0.830 1.00 89.75 72 GLU A O 1
ATOM 521 N N . LEU A 1 73 ? 11.255 8.513 -0.189 1.00 86.75 73 LEU A N 1
ATOM 522 C CA . LEU A 1 73 ? 9.909 9.069 -0.375 1.00 86.75 73 LEU A CA 1
ATOM 523 C C . LEU A 1 73 ? 9.196 9.399 0.942 1.00 86.75 73 LEU A C 1
ATOM 525 O O . LEU A 1 73 ? 8.421 10.348 0.988 1.00 86.75 73 LEU A O 1
ATOM 529 N N . LEU A 1 74 ? 9.452 8.660 2.028 1.00 86.31 74 LEU A N 1
ATOM 530 C CA . LEU 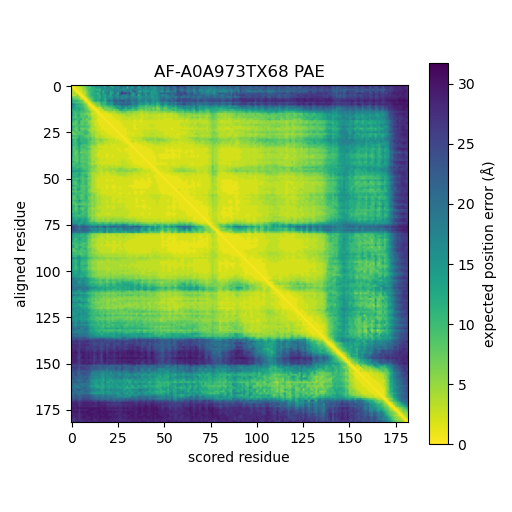A 1 74 ? 8.865 8.982 3.336 1.00 86.31 74 LEU A CA 1
ATOM 531 C C . LEU A 1 74 ? 9.350 10.328 3.890 1.00 86.31 74 LEU A C 1
ATOM 533 O O . LEU A 1 74 ? 8.646 10.946 4.689 1.00 86.31 74 LEU A O 1
ATOM 537 N N . ALA A 1 75 ? 10.542 10.775 3.488 1.00 80.56 75 ALA A N 1
ATOM 538 C CA . ALA A 1 75 ? 11.082 12.068 3.892 1.00 80.56 75 ALA A CA 1
ATOM 539 C C . ALA A 1 75 ? 10.448 13.238 3.119 1.00 80.56 75 ALA A C 1
ATOM 541 O O . ALA A 1 75 ? 10.463 14.366 3.613 1.00 80.56 75 ALA A O 1
ATOM 542 N N . ASP A 1 76 ? 9.873 12.981 1.940 1.00 71.50 76 ASP A N 1
ATOM 543 C CA . ASP A 1 76 ? 9.280 13.996 1.073 1.00 71.50 76 ASP A CA 1
ATOM 544 C C . ASP A 1 76 ? 7.754 14.036 1.297 1.00 71.50 76 ASP A C 1
ATOM 546 O O . ASP A 1 76 ? 6.989 13.204 0.813 1.00 71.50 76 ASP A O 1
ATOM 550 N N . HIS A 1 77 ? 7.313 14.975 2.139 1.00 60.03 77 HIS A N 1
ATOM 551 C CA . HIS A 1 77 ? 6.047 15.011 2.894 1.00 60.03 77 HIS A CA 1
ATOM 552 C C . HIS A 1 77 ? 4.704 14.951 2.121 1.00 60.03 77 HIS A C 1
ATOM 554 O O . HIS A 1 77 ? 3.655 15.197 2.721 1.00 60.03 77 HIS A O 1
ATOM 560 N N . HIS A 1 78 ? 4.681 14.653 0.823 1.00 60.03 78 HIS A N 1
ATOM 561 C CA . HIS A 1 78 ? 3.480 14.776 -0.007 1.00 60.03 78 HIS A CA 1
ATOM 562 C C . HIS A 1 78 ? 2.705 13.472 -0.249 1.00 60.03 78 HIS A C 1
ATOM 564 O O . HIS A 1 78 ? 1.493 13.554 -0.445 1.00 60.03 78 HIS A O 1
ATOM 570 N N . ASP A 1 79 ? 3.334 12.291 -0.189 1.00 64.69 79 ASP A N 1
ATOM 571 C CA . ASP A 1 79 ? 2.621 11.014 -0.391 1.00 64.69 79 ASP A CA 1
ATOM 572 C C . ASP A 1 79 ? 3.313 9.822 0.300 1.00 64.69 79 ASP A C 1
ATOM 574 O O . ASP A 1 79 ? 3.804 8.875 -0.315 1.00 64.69 79 ASP A O 1
ATOM 578 N N . THR A 1 80 ? 3.386 9.894 1.631 1.00 82.94 80 THR A N 1
ATOM 579 C CA . THR A 1 80 ? 4.113 8.927 2.472 1.00 82.94 80 THR A CA 1
ATOM 580 C C . THR A 1 80 ? 3.389 7.587 2.618 1.00 82.94 80 THR A C 1
ATOM 582 O O . THR A 1 80 ? 4.016 6.568 2.904 1.00 82.94 80 THR A O 1
ATOM 585 N N . HIS A 1 81 ? 2.068 7.552 2.409 1.00 89.06 81 HIS A N 1
ATOM 586 C CA . HIS A 1 81 ? 1.247 6.374 2.699 1.00 89.06 81 HIS A CA 1
ATOM 587 C C . HIS A 1 81 ? 1.521 5.201 1.755 1.00 89.06 81 HIS A C 1
ATOM 589 O O . HIS A 1 81 ? 1.757 4.094 2.237 1.00 89.06 81 HIS A O 1
ATOM 595 N N . ALA A 1 82 ? 1.560 5.433 0.440 1.00 90.00 82 ALA A N 1
ATOM 596 C CA . ALA A 1 82 ? 1.829 4.368 -0.528 1.00 90.00 82 ALA A CA 1
ATOM 597 C C . ALA A 1 82 ? 3.228 3.763 -0.326 1.00 90.00 82 ALA A C 1
ATOM 599 O O . ALA A 1 82 ? 3.387 2.543 -0.332 1.00 90.00 82 ALA A O 1
ATOM 600 N N . ALA A 1 83 ? 4.232 4.607 -0.066 1.00 92.44 83 ALA A N 1
ATOM 601 C CA . ALA A 1 83 ? 5.590 4.164 0.236 1.00 92.44 83 ALA A CA 1
ATOM 602 C C . ALA A 1 83 ? 5.662 3.365 1.547 1.00 92.44 83 ALA A C 1
ATOM 604 O O . ALA A 1 83 ? 6.298 2.313 1.592 1.00 92.44 83 ALA A O 1
ATOM 605 N N . ALA A 1 84 ? 4.975 3.814 2.599 1.00 94.00 84 ALA A N 1
ATOM 606 C CA . ALA A 1 84 ? 4.953 3.122 3.883 1.00 94.00 84 ALA A CA 1
ATOM 607 C C . ALA A 1 84 ? 4.238 1.765 3.806 1.00 94.00 84 ALA A C 1
ATOM 609 O O . ALA A 1 84 ? 4.728 0.776 4.352 1.00 94.00 84 ALA A O 1
ATOM 610 N N . LEU A 1 85 ? 3.114 1.698 3.085 1.00 93.19 85 LEU A N 1
ATOM 611 C CA . LEU A 1 85 ? 2.387 0.453 2.840 1.00 93.19 85 LEU A CA 1
ATOM 612 C C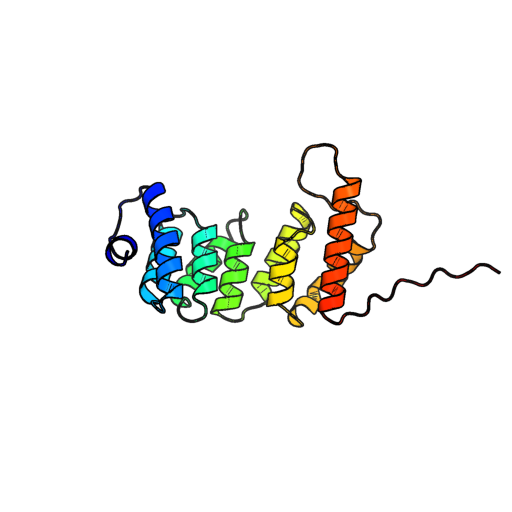 . LEU A 1 85 ? 3.225 -0.525 2.010 1.00 93.19 85 LEU A C 1
ATOM 614 O O . LEU A 1 85 ? 3.260 -1.719 2.304 1.00 93.19 85 LEU A O 1
ATOM 618 N N . ALA A 1 86 ? 3.939 -0.021 1.003 1.00 94.69 86 ALA A N 1
ATOM 619 C CA . ALA A 1 86 ? 4.862 -0.823 0.215 1.00 94.69 86 ALA A CA 1
ATOM 620 C C . ALA A 1 86 ? 5.997 -1.388 1.076 1.00 94.69 86 ALA A C 1
ATOM 622 O O . ALA A 1 86 ? 6.255 -2.585 1.018 1.00 94.69 86 ALA A O 1
ATOM 623 N N . ILE A 1 87 ? 6.625 -0.566 1.924 1.00 95.19 87 ILE A N 1
ATOM 624 C CA . ILE A 1 87 ? 7.658 -1.025 2.864 1.00 95.19 87 ILE A CA 1
ATOM 625 C C . ILE A 1 87 ? 7.102 -2.127 3.769 1.00 95.19 87 ILE A C 1
ATOM 627 O O . ILE A 1 87 ? 7.718 -3.184 3.859 1.00 95.19 87 ILE A O 1
ATOM 631 N N . HIS A 1 88 ? 5.915 -1.941 4.352 1.00 95.56 88 HIS A N 1
ATOM 632 C CA . HIS A 1 88 ? 5.280 -2.963 5.183 1.00 95.56 88 HIS A CA 1
ATOM 633 C C . HIS A 1 88 ? 5.063 -4.284 4.425 1.00 95.56 88 HIS A C 1
ATOM 635 O O . HIS A 1 88 ? 5.442 -5.342 4.917 1.00 95.56 88 HIS A O 1
ATOM 641 N N . ARG A 1 89 ? 4.541 -4.248 3.192 1.00 95.00 89 ARG A N 1
ATOM 642 C CA . ARG A 1 89 ? 4.335 -5.461 2.374 1.00 95.00 89 ARG A CA 1
ATOM 643 C C . ARG A 1 89 ? 5.641 -6.144 1.952 1.00 95.00 89 ARG A C 1
ATOM 645 O O . ARG A 1 89 ? 5.670 -7.358 1.757 1.00 95.00 89 ARG A O 1
ATOM 652 N N . VAL A 1 90 ? 6.716 -5.376 1.783 1.00 96.00 90 VAL A N 1
ATOM 653 C CA . VAL A 1 90 ? 8.021 -5.879 1.329 1.00 96.00 90 VAL A CA 1
ATOM 654 C C . VAL A 1 90 ? 8.851 -6.436 2.487 1.00 96.00 90 VAL A C 1
ATOM 656 O O . VAL A 1 90 ? 9.500 -7.469 2.325 1.00 96.00 90 VAL A O 1
ATOM 659 N N . THR A 1 91 ? 8.857 -5.764 3.641 1.00 94.94 91 THR A N 1
ATOM 660 C CA . THR A 1 91 ? 9.762 -6.073 4.763 1.00 94.94 91 THR A CA 1
ATOM 661 C C . THR A 1 91 ? 9.053 -6.542 6.029 1.00 94.94 91 THR A C 1
ATOM 663 O O . THR A 1 91 ? 9.708 -7.077 6.921 1.00 94.94 91 THR A O 1
ATOM 666 N N . GLY A 1 92 ? 7.737 -6.353 6.127 1.00 92.69 92 GLY A N 1
ATOM 667 C CA . GLY A 1 92 ? 6.966 -6.553 7.354 1.00 92.69 92 GLY A CA 1
ATOM 668 C C . GLY A 1 92 ? 7.108 -5.412 8.366 1.00 92.69 92 GLY A C 1
ATOM 669 O O . GLY A 1 92 ? 6.550 -5.497 9.452 1.00 92.69 92 GLY A O 1
ATOM 670 N N . GLU A 1 93 ? 7.841 -4.336 8.059 1.00 93.31 93 GLU A N 1
ATOM 671 C CA . GLU A 1 93 ? 8.008 -3.214 8.989 1.00 93.31 93 GLU A CA 1
ATOM 672 C C . GLU A 1 93 ? 6.704 -2.421 9.154 1.00 93.31 93 GLU A C 1
ATOM 674 O O . GLU A 1 93 ? 6.234 -1.749 8.239 1.00 93.31 93 GLU A O 1
ATOM 679 N N . THR A 1 94 ? 6.135 -2.462 10.353 1.00 92.19 94 THR A N 1
ATOM 680 C CA . THR A 1 94 ? 4.846 -1.838 10.686 1.00 92.19 94 THR A CA 1
ATOM 681 C C . THR A 1 94 ? 4.958 -0.347 10.993 1.00 92.19 94 THR A C 1
ATOM 683 O O . THR A 1 94 ? 4.079 0.441 10.646 1.00 92.19 94 THR A O 1
ATOM 686 N N . GLN A 1 95 ? 6.046 0.062 11.652 1.00 91.94 95 GLN A N 1
ATOM 687 C CA . GLN A 1 95 ? 6.188 1.414 12.200 1.00 91.94 95 GLN A CA 1
ATOM 688 C C . GLN A 1 95 ? 6.045 2.528 11.143 1.00 91.94 95 GLN A C 1
ATOM 690 O O . GLN A 1 95 ? 5.281 3.462 11.395 1.00 91.94 95 GLN A O 1
ATOM 695 N N . PRO A 1 96 ? 6.669 2.436 9.948 1.00 91.88 96 PRO A N 1
ATOM 696 C CA . PRO A 1 96 ? 6.488 3.453 8.912 1.00 91.88 96 PRO A CA 1
ATOM 697 C C . PRO A 1 96 ? 5.024 3.615 8.483 1.00 91.88 96 PRO A C 1
ATOM 699 O O . PRO A 1 96 ? 4.570 4.732 8.238 1.00 91.88 96 PRO A O 1
ATOM 702 N N . LEU A 1 97 ? 4.270 2.510 8.417 1.00 91.94 97 LEU A N 1
ATOM 703 C CA . LEU A 1 97 ? 2.857 2.526 8.044 1.00 91.94 97 LEU A CA 1
ATOM 704 C C . LEU A 1 97 ? 1.992 3.154 9.140 1.00 91.94 97 LEU A C 1
ATOM 706 O O . LEU A 1 97 ? 1.123 3.964 8.824 1.00 91.94 97 LEU A O 1
ATOM 710 N N . LEU A 1 98 ? 2.259 2.862 10.416 1.00 91.00 98 LEU A N 1
ATOM 711 C CA . LEU A 1 98 ? 1.566 3.512 11.536 1.00 91.00 98 LEU A CA 1
ATOM 712 C C . LEU A 1 98 ? 1.747 5.035 11.505 1.00 91.00 98 LEU A C 1
ATOM 714 O O . LEU A 1 98 ? 0.774 5.778 11.647 1.00 91.00 98 LEU A O 1
ATOM 718 N N . ASP A 1 99 ? 2.976 5.500 11.284 1.00 89.94 99 ASP A N 1
ATOM 719 C CA . ASP A 1 99 ? 3.287 6.930 11.260 1.00 89.94 99 ASP A CA 1
ATOM 720 C C . ASP A 1 99 ? 2.639 7.630 10.054 1.00 89.94 99 ASP A C 1
ATOM 722 O O . ASP A 1 99 ? 2.031 8.695 10.209 1.00 89.94 99 ASP A O 1
ATOM 726 N N . ALA A 1 100 ? 2.663 6.997 8.876 1.00 89.25 100 ALA A N 1
ATOM 727 C CA . ALA A 1 100 ? 1.987 7.512 7.687 1.00 89.25 100 ALA A CA 1
ATOM 728 C C . ALA A 1 100 ? 0.456 7.564 7.855 1.00 89.25 100 ALA A C 1
ATOM 730 O O . ALA A 1 100 ? -0.179 8.542 7.454 1.00 89.25 100 ALA A O 1
ATOM 731 N N . VAL A 1 101 ? -0.152 6.552 8.490 1.00 88.12 101 VAL A N 1
ATOM 732 C CA . VAL A 1 101 ? -1.595 6.543 8.787 1.00 88.12 101 VAL A CA 1
ATOM 733 C C . VAL A 1 101 ? -1.956 7.684 9.741 1.00 88.12 101 VAL A C 1
ATOM 735 O O . VAL A 1 101 ? -2.893 8.427 9.448 1.00 88.12 101 VAL A O 1
ATOM 738 N N . ARG A 1 102 ? -1.204 7.894 10.832 1.00 86.19 102 ARG A N 1
ATOM 739 C CA . ARG A 1 102 ? -1.442 9.020 11.760 1.00 86.19 102 ARG A CA 1
ATOM 740 C C . ARG A 1 102 ? -1.350 10.371 11.060 1.00 86.19 102 ARG A C 1
ATOM 742 O O . ARG A 1 102 ? -2.231 11.215 11.229 1.00 86.19 102 ARG A O 1
ATOM 749 N N . GLN A 1 103 ? -0.309 10.568 10.253 1.00 83.81 103 GLN A N 1
ATOM 750 C CA . GLN A 1 103 ? -0.119 11.804 9.498 1.00 83.81 103 GLN A CA 1
ATOM 751 C C . GLN A 1 103 ? -1.297 12.061 8.549 1.00 83.81 103 GLN A C 1
ATOM 753 O O . GLN A 1 103 ? -1.859 13.159 8.533 1.00 83.81 103 GLN A O 1
ATOM 758 N N . ARG A 1 104 ? -1.704 11.043 7.783 1.00 82.31 104 ARG A N 1
ATOM 759 C CA . ARG A 1 104 ? -2.767 11.168 6.783 1.00 82.31 104 ARG A CA 1
ATOM 760 C C . ARG A 1 104 ? -4.150 11.342 7.410 1.00 82.31 104 ARG A C 1
ATOM 762 O O . ARG A 1 104 ? -4.932 12.146 6.902 1.00 82.31 104 ARG A O 1
ATOM 769 N N . LEU A 1 105 ? -4.426 10.683 8.540 1.00 78.88 105 LEU A N 1
ATOM 770 C CA . LEU A 1 105 ? -5.635 10.910 9.344 1.00 78.88 105 LEU A CA 1
ATOM 771 C C . LEU A 1 105 ? -5.761 12.374 9.773 1.00 78.88 105 LEU A C 1
ATOM 773 O O . LEU A 1 105 ? -6.844 12.946 9.677 1.00 78.88 105 LEU A O 1
ATOM 777 N N . GLY A 1 106 ? -4.657 12.999 10.194 1.00 74.12 106 GLY A N 1
ATOM 778 C CA . GLY A 1 106 ? -4.651 14.404 10.606 1.00 74.12 106 GLY A CA 1
ATOM 779 C C . GLY A 1 106 ? -4.947 15.398 9.476 1.00 74.12 106 GLY A C 1
ATOM 780 O O . GLY A 1 106 ? -5.403 16.509 9.753 1.00 74.12 106 GLY A O 1
ATOM 781 N N . TRP A 1 107 ? -4.700 15.018 8.218 1.00 73.12 107 TRP A N 1
ATOM 782 C CA . TRP A 1 107 ? -4.832 15.915 7.066 1.00 73.12 107 TRP A CA 1
ATOM 783 C C . TRP A 1 107 ? -6.097 15.688 6.234 1.00 73.12 107 TRP A C 1
ATOM 785 O O . TRP A 1 107 ? -6.734 16.655 5.817 1.00 73.12 107 TRP A O 1
ATOM 795 N N . VAL A 1 108 ? -6.456 14.426 5.988 1.00 70.31 108 VAL A N 1
ATOM 796 C CA . VAL A 1 108 ? -7.543 14.042 5.068 1.00 70.31 108 VAL A CA 1
ATOM 797 C C . VAL A 1 108 ? -8.730 13.413 5.809 1.00 70.31 108 VAL A C 1
ATOM 799 O O . VAL A 1 108 ? -9.815 13.316 5.242 1.00 70.31 108 VAL A O 1
ATOM 802 N N . GLY A 1 109 ? -8.553 13.019 7.075 1.00 70.62 109 GLY A N 1
ATOM 803 C CA . GLY A 1 109 ? -9.576 12.337 7.866 1.00 70.62 109 GLY A CA 1
ATOM 804 C C . GLY A 1 109 ? -9.698 10.841 7.556 1.00 70.62 109 GLY A C 1
ATOM 805 O O . GLY A 1 109 ? -8.853 10.245 6.879 1.00 70.62 109 GLY A O 1
ATOM 806 N N . ALA A 1 110 ? -10.754 10.222 8.090 1.00 71.00 110 ALA A N 1
ATOM 807 C CA . ALA A 1 110 ? -11.078 8.824 7.823 1.00 71.00 110 ALA A CA 1
ATOM 808 C C . ALA A 1 110 ? -11.655 8.675 6.405 1.00 71.00 110 ALA A C 1
ATOM 810 O O . ALA A 1 110 ? -12.473 9.476 5.973 1.00 71.00 110 ALA A O 1
ATOM 811 N N . GLY A 1 111 ? -11.226 7.652 5.664 1.00 72.00 111 GLY A N 1
ATOM 812 C CA . GLY A 1 111 ? -11.714 7.384 4.310 1.00 72.00 111 GLY A CA 1
ATOM 813 C C . GLY A 1 111 ? -11.403 5.957 3.867 1.00 72.00 111 GLY A C 1
ATOM 814 O O . GLY A 1 111 ? -10.828 5.179 4.624 1.00 72.00 111 GLY A O 1
ATOM 815 N N . THR A 1 112 ? -11.743 5.598 2.626 1.00 74.31 112 THR A N 1
ATOM 816 C CA . THR A 1 112 ? -11.571 4.223 2.105 1.00 74.31 112 THR A CA 1
ATOM 817 C C . THR A 1 112 ? -10.127 3.712 2.197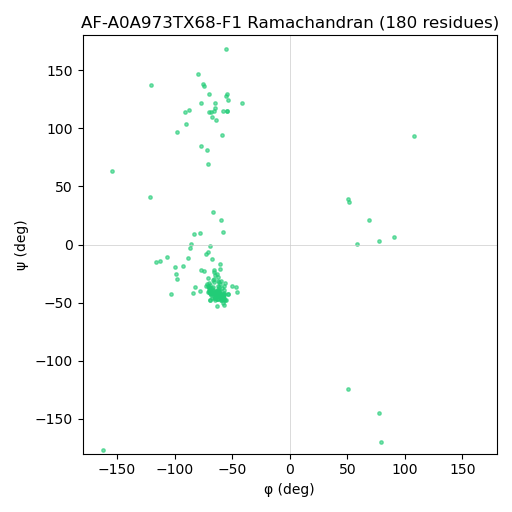 1.00 74.31 112 THR A C 1
ATOM 819 O O . THR A 1 112 ? -9.908 2.533 2.459 1.00 74.31 112 THR A O 1
ATOM 822 N N . TRP A 1 113 ? -9.141 4.602 2.058 1.00 79.75 113 TRP A N 1
ATOM 823 C CA . TRP A 1 113 ? -7.712 4.288 2.186 1.00 79.75 113 TRP A CA 1
ATOM 824 C C . TRP A 1 113 ? -7.334 3.725 3.571 1.00 79.75 113 TRP A C 1
ATOM 826 O O . TRP A 1 113 ? -6.414 2.912 3.700 1.00 79.75 113 TRP A O 1
ATOM 836 N N . LEU A 1 114 ? -8.047 4.149 4.620 1.00 82.62 114 LEU A N 1
ATOM 837 C CA . LEU A 1 114 ? -7.800 3.715 5.990 1.00 82.62 114 LEU A CA 1
ATOM 838 C C . LEU A 1 114 ? -8.196 2.249 6.160 1.00 82.62 114 LEU A C 1
ATOM 840 O O . LEU A 1 114 ? -7.484 1.501 6.815 1.00 82.62 114 LEU A O 1
ATOM 844 N N . VAL A 1 115 ? -9.288 1.826 5.519 1.00 81.81 115 VAL A N 1
ATOM 845 C CA . VAL A 1 115 ? -9.786 0.445 5.582 1.00 81.81 115 VAL A CA 1
ATOM 846 C C . VAL A 1 115 ? -8.734 -0.541 5.081 1.00 81.81 115 VAL A C 1
ATOM 848 O O . VAL A 1 115 ? -8.477 -1.545 5.738 1.00 81.81 115 VAL A O 1
ATOM 851 N N . GLU A 1 116 ? -8.107 -0.246 3.940 1.00 83.56 116 GLU A N 1
ATOM 852 C CA . GLU A 1 116 ? -7.021 -1.071 3.403 1.00 83.56 116 GLU A CA 1
ATOM 853 C C . GLU A 1 116 ? -5.854 -1.146 4.391 1.00 83.56 116 GLU A C 1
ATOM 855 O O . GLU A 1 116 ? -5.393 -2.231 4.726 1.00 83.56 116 GLU A O 1
ATOM 860 N N . SER A 1 117 ? -5.436 0.003 4.922 1.00 85.94 117 SER A N 1
ATOM 861 C CA . SER A 1 117 ? -4.309 0.087 5.859 1.00 85.94 117 SER A CA 1
ATOM 862 C C . SER A 1 117 ? -4.556 -0.707 7.140 1.00 85.94 117 SER A C 1
ATOM 864 O O . SER A 1 117 ? -3.666 -1.398 7.622 1.00 85.94 117 SER A O 1
ATOM 866 N N . LEU A 1 118 ? -5.765 -0.615 7.696 1.00 87.06 118 LEU A N 1
ATOM 867 C CA . LEU A 1 118 ? -6.132 -1.318 8.920 1.00 87.06 118 LEU A CA 1
ATOM 868 C C . LEU A 1 118 ? -6.260 -2.826 8.705 1.00 87.06 118 LEU A C 1
ATOM 870 O O . LEU A 1 118 ? -5.879 -3.589 9.588 1.00 87.06 118 LEU A O 1
ATOM 874 N N . ARG A 1 119 ? -6.748 -3.266 7.539 1.00 85.94 119 ARG A N 1
ATOM 875 C CA . ARG A 1 119 ? -6.762 -4.694 7.188 1.00 85.94 119 ARG A CA 1
ATOM 876 C C . ARG A 1 119 ? -5.356 -5.259 7.068 1.00 85.94 119 ARG A C 1
ATOM 878 O O . ARG A 1 119 ? -5.122 -6.357 7.561 1.00 85.94 119 ARG A O 1
ATOM 885 N N . GLU A 1 120 ? -4.442 -4.492 6.483 1.00 87.19 120 GLU A N 1
ATOM 886 C CA . GLU A 1 120 ? -3.059 -4.928 6.313 1.00 87.19 120 GLU A CA 1
ATOM 887 C C . GLU A 1 120 ? -2.298 -4.995 7.635 1.00 87.19 120 GLU A C 1
ATOM 889 O O . GLU A 1 120 ? -1.589 -5.961 7.891 1.00 87.19 120 GLU A O 1
ATOM 894 N N . LEU A 1 121 ? -2.510 -4.014 8.512 1.00 87.25 121 LEU A N 1
ATOM 895 C CA . LEU A 1 121 ? -1.926 -4.003 9.853 1.00 87.25 121 LEU A CA 1
ATOM 896 C C . LEU A 1 121 ? -2.533 -5.074 10.776 1.00 87.25 121 LEU A C 1
ATOM 898 O O . LEU A 1 121 ? -1.859 -5.576 11.677 1.00 87.25 121 LEU A O 1
ATOM 902 N N . GLY A 1 122 ? -3.819 -5.394 10.609 1.00 86.81 122 GLY A N 1
ATOM 903 C CA . GLY A 1 122 ? -4.545 -6.325 11.471 1.00 86.81 122 GLY A CA 1
ATOM 904 C C . GLY A 1 122 ? -4.381 -5.981 12.965 1.00 86.81 122 GLY A C 1
ATOM 905 O O . GLY A 1 122 ? -4.671 -4.851 13.365 1.00 86.81 122 GLY A O 1
ATOM 906 N N . PRO A 1 123 ? -3.906 -6.911 13.819 1.00 84.19 123 PRO A N 1
ATOM 907 C CA . PRO A 1 123 ? -3.717 -6.650 15.249 1.00 84.19 123 PRO A CA 1
ATOM 908 C C . PRO A 1 123 ? -2.627 -5.607 15.538 1.00 84.19 123 PRO A C 1
ATOM 910 O O . PRO A 1 123 ? -2.645 -4.967 16.590 1.00 84.19 123 PRO A O 1
ATOM 913 N N . GLU A 1 124 ? -1.694 -5.389 14.610 1.00 86.38 124 GLU A N 1
ATOM 914 C CA . GLU A 1 124 ? -0.625 -4.403 14.768 1.00 86.38 124 GLU 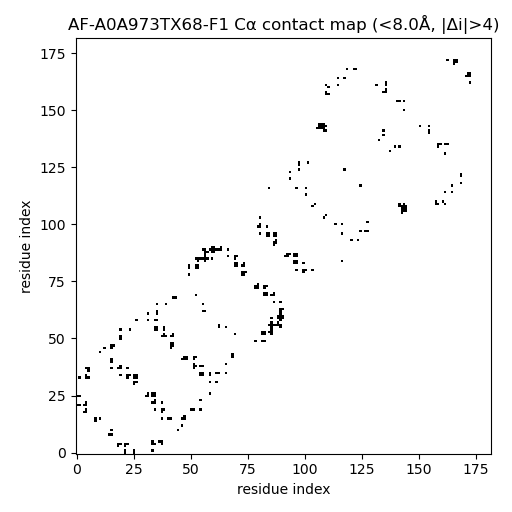A CA 1
ATOM 915 C C . GLU A 1 124 ? -1.138 -2.961 14.640 1.00 86.38 124 GLU A C 1
ATOM 917 O O . GLU A 1 124 ? -0.424 -2.019 14.979 1.00 86.38 124 GLU A O 1
ATOM 922 N N . ALA A 1 125 ? -2.403 -2.773 14.240 1.00 86.56 125 ALA A N 1
ATOM 923 C CA . ALA A 1 125 ? -3.089 -1.486 14.278 1.00 86.56 125 ALA A CA 1
ATOM 924 C C . ALA A 1 125 ? -3.435 -1.019 15.705 1.00 86.56 125 ALA A C 1
ATOM 926 O O . ALA A 1 125 ? -3.881 0.118 15.872 1.00 86.56 125 ALA A O 1
ATOM 927 N N . ALA A 1 126 ? -3.222 -1.847 16.739 1.00 85.81 126 ALA A N 1
ATOM 928 C CA . ALA A 1 126 ? -3.529 -1.519 18.135 1.00 85.81 126 ALA A CA 1
ATOM 929 C C . ALA A 1 126 ? -3.065 -0.111 18.588 1.00 85.81 126 ALA A C 1
ATOM 931 O O . ALA A 1 126 ? -3.846 0.585 19.242 1.00 85.81 126 ALA A O 1
ATOM 932 N N . PRO A 1 127 ? -1.866 0.385 18.209 1.00 87.12 127 PRO A N 1
ATOM 933 C CA . PRO A 1 127 ? -1.410 1.728 18.576 1.00 87.12 127 PRO A CA 1
ATOM 934 C C . PRO A 1 127 ? -2.195 2.889 17.943 1.00 87.12 127 PRO A C 1
ATOM 936 O O . PRO A 1 127 ? -1.987 4.034 18.345 1.00 87.12 127 PRO A O 1
ATOM 939 N N . LEU A 1 128 ? -3.040 2.632 16.939 1.00 83.44 128 LEU A N 1
ATOM 940 C CA . LEU A 1 128 ? -3.908 3.629 16.298 1.00 83.44 128 LEU A CA 1
ATOM 941 C C . LEU A 1 128 ? -5.301 3.678 16.934 1.00 83.44 128 LEU A C 1
ATOM 943 O O . LEU A 1 128 ? -6.017 4.661 16.761 1.00 83.44 128 LEU A O 1
ATOM 947 N N . LEU A 1 129 ? -5.697 2.635 17.672 1.00 81.00 129 LEU A N 1
ATOM 948 C CA . LEU A 1 129 ? -7.059 2.492 18.189 1.00 81.00 129 LEU A CA 1
ATOM 949 C C . LEU A 1 129 ? -7.519 3.663 19.066 1.00 81.00 129 LEU A C 1
ATOM 951 O O . LEU A 1 129 ? -8.652 4.096 18.866 1.00 81.00 129 LEU A O 1
ATOM 955 N N . PRO A 1 130 ? -6.706 4.233 19.980 1.00 80.19 130 PRO A N 1
ATOM 956 C CA . PRO A 1 130 ? -7.149 5.379 20.773 1.00 80.19 130 PRO A CA 1
ATOM 957 C C . PRO A 1 130 ? -7.530 6.586 19.905 1.00 80.19 130 PRO A C 1
ATOM 959 O O . PRO A 1 130 ? -8.589 7.179 20.111 1.00 80.19 130 PRO A O 1
ATOM 962 N N . ASP A 1 131 ? -6.713 6.900 18.895 1.00 76.75 131 ASP A N 1
ATOM 963 C CA . ASP A 1 131 ? -6.947 8.018 17.976 1.00 76.75 131 ASP A CA 1
ATOM 964 C C . ASP A 1 131 ? -8.176 7.755 17.091 1.00 76.75 131 ASP A C 1
ATOM 966 O O . ASP A 1 131 ? -9.010 8.639 16.890 1.00 76.75 131 ASP A O 1
ATOM 970 N N . LEU A 1 132 ? -8.340 6.516 16.612 1.00 79.31 132 LEU A N 1
ATOM 971 C CA . LEU A 1 132 ? -9.502 6.099 15.823 1.00 79.31 132 LEU A CA 1
ATOM 972 C C . LEU A 1 132 ? -10.797 6.109 16.643 1.00 79.31 132 LEU A C 1
ATOM 974 O O . LEU A 1 132 ? -11.829 6.557 16.150 1.00 79.31 132 LEU A O 1
ATOM 978 N N . HIS A 1 133 ? -10.758 5.669 17.902 1.00 76.12 133 HIS A N 1
ATOM 979 C CA . HIS A 1 133 ? -11.906 5.735 18.805 1.00 76.12 133 HIS A CA 1
ATOM 980 C C . HIS A 1 133 ? -12.294 7.183 19.091 1.00 76.12 133 HIS A C 1
ATOM 982 O O . HIS A 1 133 ? -13.481 7.506 19.042 1.00 76.12 133 HIS A O 1
ATOM 988 N N . ALA A 1 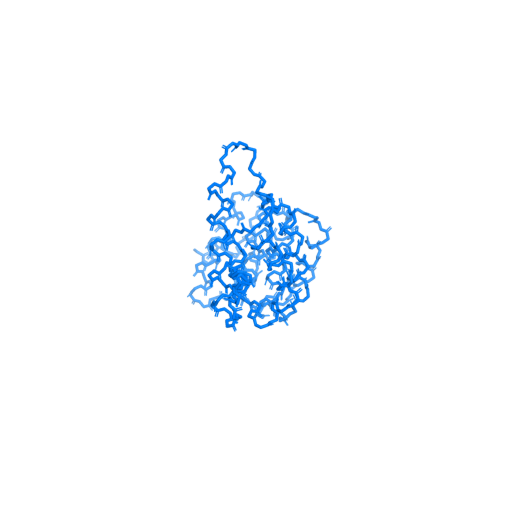134 ? -11.312 8.054 19.340 1.00 75.56 134 ALA A N 1
ATOM 989 C CA . ALA A 1 134 ? -11.544 9.480 19.537 1.00 75.56 134 ALA A CA 1
ATOM 990 C C . ALA A 1 134 ? -12.140 10.145 18.285 1.00 75.56 134 ALA A C 1
ATOM 992 O O . ALA A 1 134 ? -13.040 10.969 18.414 1.00 75.56 134 ALA A O 1
ATOM 993 N N . LEU A 1 135 ? -11.702 9.760 17.082 1.00 71.12 135 LEU A N 1
ATOM 994 C CA . LEU A 1 135 ? -12.286 10.238 15.823 1.00 71.12 135 LEU A CA 1
ATOM 995 C C . LEU A 1 135 ? -13.712 9.716 15.599 1.00 71.12 135 LEU A C 1
ATOM 997 O O . LEU A 1 135 ? -14.583 10.478 15.190 1.00 71.12 135 LEU A O 1
ATOM 1001 N N . ALA A 1 136 ? -13.970 8.439 15.887 1.00 69.94 136 ALA A N 1
ATOM 1002 C CA . ALA A 1 136 ? -15.287 7.834 15.704 1.00 69.94 136 ALA A CA 1
ATOM 1003 C C . ALA A 1 136 ? -16.332 8.397 16.687 1.00 69.94 136 ALA A C 1
ATOM 1005 O O . ALA A 1 136 ? -17.465 8.680 16.293 1.00 69.94 136 ALA A O 1
ATOM 1006 N N . HIS A 1 137 ? -15.948 8.592 17.954 1.00 66.81 137 HIS A N 1
ATOM 1007 C CA . HIS A 1 137 ? -16.865 8.927 19.053 1.00 66.81 137 HIS A CA 1
ATOM 1008 C C . HIS A 1 137 ? -16.786 10.384 19.522 1.00 66.81 137 HIS A C 1
ATOM 1010 O O . HIS A 1 137 ? -17.614 10.808 20.324 1.00 66.81 137 HIS A O 1
ATOM 1016 N N . GLY A 1 138 ? -15.788 11.151 19.087 1.00 61.09 138 GLY A N 1
ATOM 1017 C CA . GLY A 1 138 ? -15.625 12.541 19.502 1.00 61.09 138 GLY A CA 1
ATOM 1018 C C . GLY A 1 138 ? -16.552 13.494 18.749 1.00 61.09 138 GLY A C 1
ATOM 1019 O O . GLY A 1 138 ? -16.785 13.329 17.557 1.00 61.09 138 GLY A O 1
ATOM 1020 N N . ASP A 1 139 ? -17.009 14.560 19.405 1.00 51.91 139 ASP A N 1
ATOM 1021 C CA . ASP A 1 139 ? -17.788 15.650 18.780 1.00 51.91 139 ASP A CA 1
ATOM 1022 C C . ASP A 1 139 ? -16.962 16.517 17.803 1.00 51.91 139 ASP A C 1
ATOM 1024 O O . ASP A 1 139 ? -17.466 17.470 17.207 1.00 51.91 139 ASP A O 1
ATOM 1028 N N . ALA A 1 140 ? -15.669 16.222 17.640 1.00 52.00 140 ALA A N 1
ATOM 1029 C CA . ALA A 1 140 ? -14.807 16.930 16.708 1.00 52.00 140 ALA A CA 1
ATOM 1030 C C . ALA A 1 140 ? -15.192 16.582 15.262 1.00 52.00 140 ALA A C 1
ATOM 1032 O O . ALA A 1 140 ? -15.299 15.408 14.908 1.00 52.00 140 ALA A O 1
ATOM 1033 N N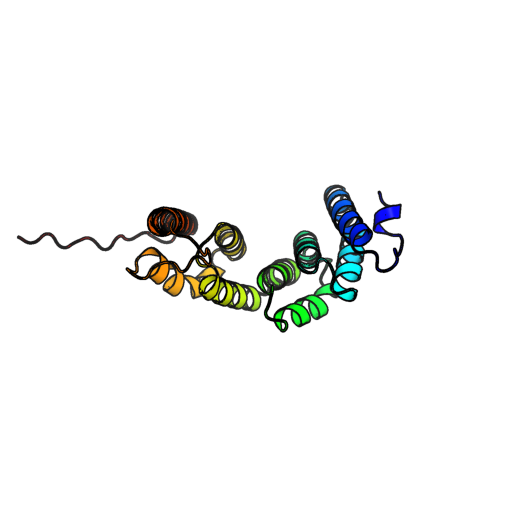 . ALA A 1 141 ? -15.379 17.606 14.424 1.00 53.03 141 ALA A N 1
ATOM 1034 C CA . ALA A 1 141 ? -15.576 17.426 12.989 1.00 53.03 141 ALA A CA 1
ATOM 1035 C C . ALA A 1 141 ? -14.413 16.609 12.410 1.00 53.03 141 ALA A C 1
ATOM 1037 O O . ALA A 1 141 ? -13.242 16.945 12.639 1.00 53.03 141 ALA A O 1
ATOM 1038 N N . VAL A 1 142 ? -14.732 15.557 11.655 1.00 54.88 142 VAL A N 1
ATOM 1039 C CA . VAL A 1 142 ? -13.718 14.842 10.883 1.00 54.88 142 VAL A CA 1
ATOM 1040 C C . VAL A 1 142 ? -13.293 15.838 9.813 1.00 54.88 142 VAL A C 1
ATOM 1042 O O . VAL A 1 142 ? -14.083 16.222 8.958 1.00 54.88 142 VAL A O 1
ATOM 1045 N N . ARG A 1 143 ? -12.068 16.374 9.892 1.00 52.44 143 ARG A N 1
ATOM 1046 C CA . ARG A 1 143 ? -11.592 17.324 8.877 1.00 52.44 143 ARG A CA 1
ATOM 1047 C C . ARG A 1 143 ? -11.328 16.573 7.576 1.00 52.44 143 ARG A C 1
ATOM 1049 O O . ARG A 1 143 ? -10.194 16.245 7.254 1.00 52.44 143 ARG A O 1
ATOM 1056 N N . SER A 1 144 ? -12.387 16.333 6.820 1.00 49.16 144 SER A N 1
ATOM 1057 C CA . SER A 1 144 ? -12.305 16.048 5.401 1.00 49.16 144 SER A CA 1
ATOM 1058 C C . SER A 1 144 ? -11.761 17.298 4.708 1.00 49.16 144 SER A C 1
ATOM 1060 O O . SER A 1 144 ? -12.336 18.386 4.813 1.00 49.16 144 SER A O 1
ATOM 1062 N N . GLY A 1 145 ? -10.635 17.157 4.007 1.00 44.09 145 GLY A N 1
ATOM 1063 C CA . GLY A 1 145 ? -9.992 18.201 3.198 1.00 44.09 145 GLY A CA 1
ATOM 1064 C C . GLY A 1 145 ? -10.804 18.643 1.969 1.00 44.09 145 GLY A C 1
ATOM 1065 O O . GLY A 1 145 ? -10.231 19.060 0.966 1.00 44.09 145 GLY A O 1
ATOM 1066 N N . GLY A 1 146 ? -12.133 18.534 2.007 1.00 43.78 146 GLY A N 1
ATOM 1067 C CA . GLY A 1 146 ? -13.038 19.036 0.986 1.00 43.78 146 GLY A CA 1
ATOM 1068 C C . GLY A 1 146 ? -13.462 20.466 1.294 1.00 43.78 146 GLY A C 1
ATOM 1069 O O . GLY A 1 146 ? -14.344 20.707 2.116 1.00 43.78 146 GLY A O 1
ATOM 1070 N N . ILE A 1 147 ? -12.886 21.438 0.588 1.00 41.41 147 ILE A N 1
ATOM 1071 C CA . ILE A 1 147 ? -13.532 22.744 0.425 1.00 41.41 147 ILE A CA 1
ATOM 1072 C C . ILE A 1 147 ? -14.926 22.451 -0.169 1.00 41.41 147 ILE A C 1
ATOM 1074 O O . ILE A 1 147 ? -14.987 21.770 -1.190 1.00 41.41 147 ILE A O 1
ATOM 1078 N N . HIS A 1 148 ? -15.999 22.970 0.449 1.00 40.19 148 HIS A N 1
ATOM 1079 C CA . HIS A 1 148 ? -17.441 22.911 0.096 1.00 40.19 148 HIS A CA 1
ATOM 1080 C C . HIS A 1 148 ? -18.338 22.003 0.975 1.00 40.19 148 HIS A C 1
ATOM 1082 O O . HIS A 1 148 ? -18.586 20.844 0.663 1.00 40.19 148 HIS A O 1
ATOM 1088 N N . GLY A 1 149 ? -18.962 22.602 2.001 1.00 43.47 149 GLY A N 1
ATOM 1089 C CA . GLY A 1 149 ? -20.425 22.630 2.231 1.00 43.47 149 GLY A CA 1
ATOM 1090 C C . GLY A 1 149 ? -21.253 21.340 2.386 1.00 43.47 149 GLY A C 1
ATOM 1091 O O . GLY A 1 149 ? -22.463 21.447 2.571 1.00 43.47 149 GLY A O 1
ATOM 1092 N N . ARG A 1 150 ? -20.669 20.139 2.328 1.00 47.03 150 ARG A N 1
ATOM 1093 C CA . ARG A 1 150 ? -21.360 18.842 2.516 1.00 47.03 150 ARG A CA 1
ATOM 1094 C C . ARG A 1 150 ? -20.769 18.025 3.673 1.00 47.03 150 ARG A C 1
ATOM 1096 O O . ARG A 1 150 ? -20.600 16.821 3.559 1.00 47.03 150 ARG A O 1
ATOM 1103 N N . GLN A 1 151 ? -20.439 18.692 4.775 1.00 57.84 151 GLN A N 1
ATOM 1104 C CA . GLN A 1 151 ? -19.592 18.120 5.828 1.00 57.84 151 GLN A CA 1
ATOM 1105 C C . GLN A 1 151 ? -20.312 17.132 6.760 1.00 57.84 151 GLN A C 1
ATOM 1107 O O . GLN A 1 151 ? -19.767 16.083 7.043 1.00 57.84 151 GLN A O 1
ATOM 1112 N N . VAL A 1 152 ? -21.564 17.377 7.163 1.00 54.28 152 VAL A N 1
ATOM 1113 C CA . VAL A 1 152 ? -22.190 16.546 8.218 1.00 54.28 152 VAL A CA 1
ATOM 1114 C C . VAL A 1 152 ? -22.493 15.115 7.757 1.00 54.28 152 VAL A C 1
ATOM 1116 O O . VAL A 1 152 ? -22.114 14.164 8.422 1.00 54.28 152 VAL A O 1
ATOM 1119 N N . ARG A 1 153 ? -23.118 14.940 6.583 1.00 57.31 153 ARG A N 1
ATOM 1120 C CA . ARG A 1 153 ? -23.459 13.594 6.085 1.00 57.31 153 ARG A CA 1
ATOM 1121 C C . ARG A 1 153 ? -22.214 12.771 5.740 1.00 57.31 153 ARG A C 1
ATOM 1123 O O . ARG A 1 153 ? -22.212 11.569 5.952 1.00 57.31 153 ARG A O 1
ATOM 1130 N N . GLN A 1 154 ? -21.179 13.419 5.204 1.00 61.47 154 GLN A N 1
ATOM 1131 C CA . GLN A 1 154 ? -19.927 12.745 4.868 1.00 61.47 154 GLN A CA 1
ATOM 1132 C C . GLN A 1 154 ? -19.184 12.313 6.139 1.00 61.47 154 GLN A C 1
ATOM 1134 O O . GLN A 1 154 ? -18.720 11.182 6.201 1.00 61.47 154 GLN A O 1
ATOM 1139 N N . ASP A 1 155 ? -19.151 13.171 7.163 1.00 62.62 155 ASP A N 1
ATOM 1140 C CA . ASP A 1 155 ? -18.561 12.848 8.463 1.00 62.62 155 ASP A CA 1
ATOM 1141 C C . ASP A 1 155 ? -19.294 11.678 9.143 1.00 62.62 155 ASP A C 1
ATOM 1143 O O . ASP A 1 155 ? -18.641 10.793 9.697 1.00 62.62 155 ASP A O 1
ATOM 1147 N N . ASP A 1 156 ? -20.630 11.640 9.076 1.00 64.31 156 ASP A N 1
ATOM 1148 C CA . ASP A 1 156 ? -21.431 10.530 9.610 1.00 64.31 156 ASP A CA 1
ATOM 1149 C C . ASP A 1 156 ? -21.148 9.217 8.852 1.00 64.31 156 ASP A C 1
ATOM 1151 O O . ASP A 1 156 ? -20.890 8.187 9.473 1.00 64.31 156 ASP A O 1
ATOM 1155 N N . GLU A 1 157 ? -21.102 9.253 7.514 1.00 69.44 157 GLU A N 1
ATOM 1156 C CA . GLU A 1 157 ? -20.758 8.087 6.684 1.00 69.44 157 GLU A CA 1
ATOM 1157 C C . GLU A 1 157 ? -19.328 7.580 6.942 1.00 69.44 157 GLU A C 1
ATOM 1159 O O . GLU A 1 157 ? -19.079 6.371 6.971 1.00 69.44 157 GLU A O 1
ATOM 1164 N N . ASP A 1 158 ? -18.369 8.489 7.123 1.00 66.62 158 ASP A N 1
ATOM 1165 C CA . ASP A 1 158 ? -16.974 8.137 7.381 1.00 66.62 158 ASP A CA 1
ATOM 1166 C C . ASP A 1 158 ? -16.799 7.566 8.804 1.00 66.62 158 ASP A C 1
ATOM 1168 O O . ASP A 1 158 ? -16.028 6.616 8.989 1.00 66.62 158 ASP A O 1
ATOM 1172 N N . ARG A 1 159 ? -17.573 8.046 9.794 1.00 69.56 159 ARG A N 1
ATOM 1173 C CA . ARG A 1 159 ? -17.663 7.433 11.136 1.00 69.56 159 ARG A CA 1
ATOM 1174 C C . ARG A 1 159 ? -18.276 6.044 11.093 1.00 69.56 159 ARG A C 1
ATOM 1176 O O . ARG A 1 159 ? -17.716 5.130 11.694 1.00 69.56 159 ARG A O 1
ATOM 1183 N N . GLU A 1 160 ? -19.395 5.866 10.394 1.00 72.44 160 GLU A N 1
ATOM 1184 C CA . GLU A 1 160 ? -20.046 4.558 10.260 1.00 72.44 160 GLU A CA 1
ATOM 1185 C C . GLU A 1 160 ? -19.098 3.532 9.629 1.00 72.44 160 GLU A C 1
ATOM 1187 O O . GLU A 1 160 ? -18.975 2.410 10.128 1.00 72.44 160 GLU A O 1
ATOM 1192 N N . ARG A 1 161 ? -18.352 3.924 8.586 1.00 72.06 161 ARG A N 1
ATOM 1193 C CA . ARG A 1 161 ? -17.321 3.057 7.995 1.00 72.06 161 ARG A CA 1
ATOM 1194 C C . ARG A 1 161 ? -16.196 2.749 8.974 1.00 72.06 161 ARG A C 1
ATOM 1196 O O . ARG A 1 161 ? -15.776 1.597 9.047 1.00 72.06 161 ARG A O 1
ATOM 1203 N N . LEU A 1 162 ? -15.708 3.736 9.725 1.00 72.44 162 LEU A N 1
ATOM 1204 C CA . LEU A 1 162 ? -14.656 3.504 10.715 1.00 72.44 162 LEU A CA 1
ATOM 1205 C C . LEU A 1 162 ? -15.116 2.527 11.807 1.00 72.44 162 LEU A C 1
ATOM 1207 O O . LEU A 1 162 ? -14.388 1.591 12.134 1.00 72.44 162 LEU A O 1
ATOM 1211 N N . LEU A 1 163 ? -16.338 2.691 12.318 1.00 75.56 163 LEU A N 1
ATOM 1212 C CA . LEU A 1 163 ? -16.936 1.786 13.302 1.00 75.56 163 LEU A CA 1
ATOM 1213 C C . LEU A 1 163 ? -17.080 0.359 12.760 1.00 75.56 163 LEU A C 1
ATOM 1215 O O . LEU A 1 163 ? -16.772 -0.593 13.475 1.00 75.56 163 LEU A O 1
ATOM 1219 N N . ALA A 1 164 ? -17.489 0.202 11.498 1.00 76.50 164 ALA A N 1
ATOM 1220 C CA . ALA A 1 164 ? -17.578 -1.109 10.859 1.00 76.50 164 ALA A CA 1
ATOM 1221 C C . ALA A 1 164 ? -16.212 -1.813 10.791 1.00 76.50 164 ALA A C 1
ATOM 1223 O O . ALA A 1 164 ? -16.116 -2.998 11.104 1.00 76.50 164 ALA A O 1
ATOM 1224 N N . VAL A 1 165 ? -15.141 -1.088 10.454 1.00 73.25 165 VAL A N 1
ATOM 1225 C CA . VAL A 1 165 ? -13.789 -1.672 10.402 1.00 73.25 165 VAL A CA 1
ATOM 1226 C C . VAL A 1 165 ? -13.264 -2.024 11.791 1.00 73.25 165 VAL A C 1
ATOM 1228 O O . VAL A 1 165 ? -12.662 -3.081 11.964 1.00 73.25 165 VAL A O 1
ATOM 1231 N N . LEU A 1 166 ? -13.515 -1.182 12.798 1.00 73.19 166 LEU A N 1
ATOM 1232 C CA . LEU A 1 166 ? -13.149 -1.490 14.184 1.00 73.19 166 LEU A CA 1
ATOM 1233 C C . LEU A 1 166 ? -13.850 -2.768 14.677 1.00 73.19 166 LEU A C 1
ATOM 1235 O O . LEU A 1 166 ? -13.211 -3.611 15.308 1.00 73.19 166 LEU A O 1
ATOM 1239 N N . ALA A 1 167 ? -15.123 -2.953 14.316 1.00 74.44 167 ALA A N 1
ATOM 1240 C CA . ALA A 1 167 ? -15.871 -4.171 14.614 1.00 74.44 167 ALA A CA 1
ATOM 1241 C C . ALA A 1 167 ? -15.311 -5.408 13.877 1.00 74.44 167 ALA A C 1
ATOM 1243 O O . ALA A 1 167 ? -15.188 -6.472 14.483 1.00 74.44 167 ALA A O 1
ATOM 1244 N N . GLU A 1 168 ? -14.926 -5.281 12.598 1.00 73.31 168 GLU A N 1
ATOM 1245 C CA . GLU A 1 168 ? -14.280 -6.358 11.820 1.00 73.31 168 GLU A CA 1
ATOM 1246 C C . GLU A 1 168 ? -12.938 -6.804 12.431 1.00 73.31 168 GLU A C 1
ATOM 1248 O O . GLU A 1 168 ? -12.599 -7.986 12.379 1.00 73.31 168 GLU A O 1
ATOM 1253 N N . LEU A 1 169 ? -12.194 -5.890 13.062 1.00 69.44 169 LEU A N 1
ATOM 1254 C CA . LEU A 1 169 ? -10.930 -6.174 13.759 1.00 69.44 169 LEU A CA 1
ATOM 1255 C C . LEU A 1 169 ? -11.120 -6.819 15.149 1.00 69.44 169 LEU A C 1
ATOM 1257 O O . LEU A 1 169 ? -10.164 -6.930 15.923 1.00 69.44 169 LEU A O 1
ATOM 1261 N N . GLY A 1 170 ? -12.344 -7.237 15.490 1.00 61.28 170 GLY A N 1
ATOM 1262 C CA . GLY A 1 170 ? -12.661 -7.897 16.757 1.00 61.28 170 GLY A CA 1
ATOM 1263 C C . GLY A 1 170 ? -12.548 -6.980 17.975 1.00 61.28 170 GLY A C 1
ATOM 1264 O O . GLY A 1 170 ? -12.374 -7.472 19.089 1.00 61.28 170 GLY A O 1
ATOM 1265 N N . GLN A 1 171 ? -12.607 -5.660 17.776 1.00 56.94 171 GLN A N 1
ATOM 1266 C CA . GLN A 1 171 ? -12.616 -4.694 18.869 1.00 56.94 171 GLN A CA 1
ATOM 1267 C C . GLN A 1 171 ? -14.073 -4.414 19.248 1.00 56.94 171 GLN A C 1
ATOM 1269 O O . GLN A 1 171 ? -14.841 -3.893 18.440 1.00 56.94 171 GLN A O 1
ATOM 1274 N N . ASP A 1 172 ? -14.468 -4.804 20.463 1.00 44.75 172 ASP A N 1
ATOM 1275 C CA . ASP A 1 172 ? -15.827 -4.608 20.971 1.00 44.75 172 ASP A CA 1
ATOM 1276 C C . ASP A 1 172 ? -16.224 -3.129 20.863 1.00 44.75 172 ASP A C 1
ATOM 1278 O O . ASP A 1 172 ? -15.677 -2.264 21.555 1.00 44.75 172 ASP A O 1
ATOM 1282 N N . VAL A 1 173 ? -17.224 -2.847 20.023 1.00 45.00 173 VAL A N 1
ATOM 1283 C CA . VAL A 1 173 ? -17.922 -1.558 19.950 1.00 45.00 173 VAL A CA 1
ATOM 1284 C C . VAL A 1 173 ? -18.780 -1.435 21.208 1.00 45.00 173 VAL A C 1
ATOM 1286 O O . VAL A 1 173 ? -20.006 -1.540 21.186 1.00 45.00 173 VAL A O 1
ATOM 1289 N N . THR A 1 174 ? -18.133 -1.269 22.359 1.00 41.38 174 THR A N 1
ATOM 1290 C CA . THR A 1 174 ? -18.830 -0.966 23.604 1.00 41.38 174 THR A CA 1
ATOM 1291 C C . THR A 1 174 ? -19.216 0.501 23.576 1.00 41.38 174 THR A C 1
ATOM 1293 O O . THR A 1 174 ? -18.535 1.388 24.083 1.00 41.38 174 THR A O 1
ATOM 1296 N N . SER A 1 175 ? -20.363 0.733 22.940 1.00 38.94 175 SER A N 1
ATOM 1297 C CA . SER A 1 175 ? -21.183 1.924 23.096 1.00 38.94 175 SER A CA 1
ATOM 1298 C C . SER A 1 175 ? -21.225 2.297 24.586 1.00 38.94 175 SER A C 1
ATOM 1300 O O . SER A 1 175 ? -21.649 1.460 25.392 1.00 38.94 175 SER A O 1
ATOM 1302 N N . PRO A 1 176 ? -20.808 3.508 25.004 1.00 37.78 176 PRO A N 1
ATOM 1303 C CA . PRO A 1 176 ? -20.978 3.915 26.388 1.00 37.78 176 PRO A CA 1
ATOM 1304 C C . PRO A 1 176 ? -22.480 3.995 26.661 1.00 37.78 176 PRO A C 1
ATOM 1306 O O . PRO A 1 176 ? -23.193 4.858 26.146 1.00 37.78 176 PRO A O 1
ATOM 1309 N N . ALA A 1 177 ? -22.976 3.024 27.427 1.00 40.25 177 ALA A N 1
ATOM 1310 C CA . ALA A 1 177 ? -24.353 2.964 27.869 1.00 40.25 177 ALA A CA 1
ATOM 1311 C C . ALA A 1 177 ? -24.700 4.276 28.586 1.00 40.25 177 ALA A C 1
ATOM 1313 O O . ALA A 1 177 ? -24.149 4.592 29.641 1.00 40.25 177 ALA A O 1
ATOM 1314 N N . SER A 1 178 ? -25.621 5.041 27.996 1.00 34.56 178 SER A N 1
ATOM 1315 C CA . SER A 1 178 ? -26.231 6.204 28.639 1.00 34.56 178 SER A CA 1
ATOM 1316 C C . SER A 1 178 ? -26.820 5.788 29.991 1.00 34.56 178 SER A C 1
ATOM 1318 O O . SER A 1 178 ? -27.665 4.885 30.024 1.00 34.56 178 SER A O 1
ATOM 1320 N N . PRO A 1 179 ? -26.440 6.428 31.111 1.00 44.84 179 PRO A N 1
ATOM 1321 C CA . PRO A 1 179 ? -27.084 6.157 32.382 1.00 44.84 179 PRO A CA 1
ATOM 1322 C C . PRO A 1 179 ? -28.521 6.683 32.319 1.00 44.84 179 PRO A C 1
ATOM 1324 O O . PRO A 1 179 ? -28.764 7.888 32.214 1.00 44.84 179 PRO A O 1
ATOM 1327 N N . ARG A 1 180 ? -29.490 5.760 32.375 1.00 41.28 180 ARG A N 1
ATOM 1328 C CA . ARG A 1 180 ? -30.896 6.092 32.624 1.00 41.28 180 ARG A CA 1
ATOM 1329 C C . ARG A 1 180 ? -30.973 6.829 33.959 1.00 41.28 180 ARG A C 1
ATOM 1331 O O . ARG A 1 180 ? -30.686 6.248 35.001 1.00 41.28 180 ARG A O 1
ATOM 1338 N N . ARG A 1 181 ? -31.368 8.102 33.914 1.00 40.94 181 ARG A N 1
ATOM 1339 C CA . ARG A 1 181 ? -31.841 8.834 35.091 1.00 40.94 181 ARG A CA 1
ATOM 1340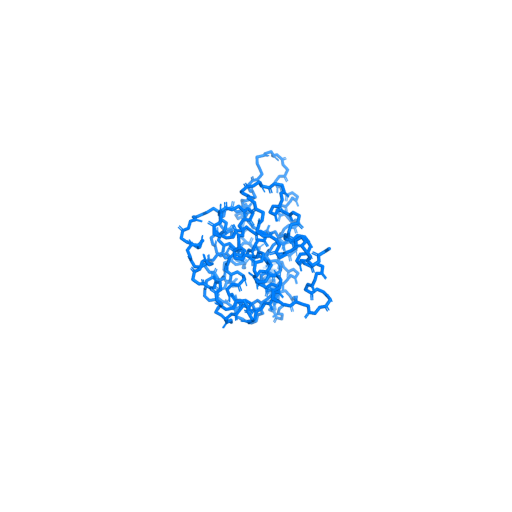 C C . ARG A 1 181 ? -33.144 8.187 35.563 1.00 40.94 181 ARG A C 1
ATOM 1342 O O . ARG A 1 181 ? -34.118 8.176 34.812 1.00 40.94 181 ARG A O 1
ATOM 1349 N N . THR A 1 182 ? -33.129 7.645 36.775 1.00 59.81 182 THR A N 1
ATOM 1350 C CA . THR A 1 182 ? -34.313 7.473 37.631 1.00 59.81 182 THR A CA 1
ATOM 1351 C C . THR A 1 182 ? -34.446 8.672 38.543 1.00 59.81 182 THR A C 1
ATOM 1353 O O . THR A 1 182 ? -33.385 9.108 39.048 1.00 59.81 182 THR A O 1
#

Radius of gyration: 19.51 Å; Cα contacts (8 Å, |Δi|>4): 204; chains: 1; bounding box: 50×37×62 Å

Mean predicted aligned error: 11.23 Å

Secondary structure (DSSP, 8-state):
-HHHHHS---S-HHHHHHHHHHHHHHHHTT--HHHHHHHHHHHHTTSSHHHHHHHHHHH-GGGGGGHHHHHHHHHSTT-HHHHHHHHHHHH---HHHHHHHHHHHHHH-S-HHHHHHHHHHGGGGGGGHHHHHHHHHSSS-------SS-HHHHHHHHHHHHHHHHHHTT------------

Sequence (182 aa):
LRDLATTAAGDDPATIRLRLDAARLLLRAGDVDAPVRAAADALDSARHVTDAAELAGLVGPPAAPLVPRLRELLADHHDTHAAALAIHRVTGETQPLLDAVRQRLGWVGAGTWLVESLRELGPEAAPLLPDLHALAHGDAAVRSGGIHGRQVRQDDEDRERLLAVLAELGQDVTSPASPRRT

Foldseek 3Di:
DLCLLPDPDPLDL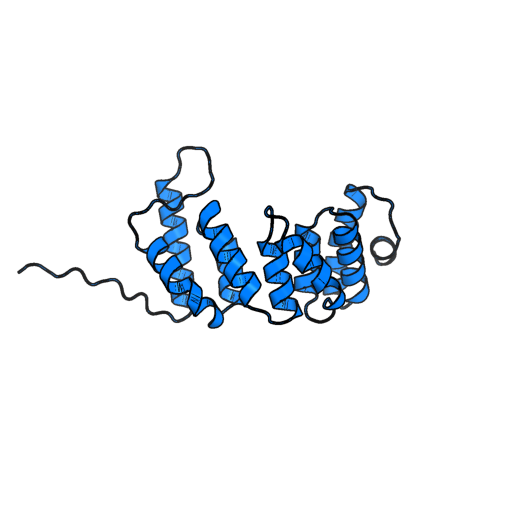VSLVVNLVVLVVVVVVVDLVSLLSSLVSCLVSVHPVLSSLQSLLSSAQVNVVCLVSLVVVCVVPDQNQSSLSSCCRHPVDLVSNQVNLVSCCVAANFDPSVLVSCVSCQVVCVVCVVVLVCLLPPPDFRPHVDDDDPGPVVSPVSSVVSVVSCVVSVNDPPDPDDDDDD